Protein AF-A0A560EDM8-F1 (afdb_monomer)

Nearest PDB structures (foldseek):
  1lzw-assembly1_A  TM=9.085E-01  e=2.569E-07  Escherichia coli
  1r6o-assembly1_C  TM=9.352E-01  e=6.622E-07  Escherichia coli
  1r6o-assembly2_D  TM=9.305E-01  e=8.749E-07  Escherichia coli
  3o2h-assembly1_A  TM=9.428E-01  e=1.222E-06  Escherichia coli K-12
  3gq1-assembly2_B  TM=9.581E-01  e=1.614E-06  Caulobacter vibrioides

Solvent-accessible surface area (backbone atoms only — not comparable to full-atom values): 12700 Å² total; per-residue (Å²): 133,86,77,76,62,50,68,35,74,58,29,52,51,24,52,52,48,7,39,53,57,19,44,78,71,75,34,95,63,36,42,49,62,37,39,52,54,26,32,61,76,19,82,59,20,30,60,43,42,45,34,29,60,44,58,63,70,59,47,47,52,59,54,64,74,60,56,93,78,67,90,64,66,58,43,68,58,53,51,50,52,44,50,53,54,31,70,77,30,90,50,71,58,46,42,36,36,53,49,50,54,52,36,49,77,38,73,62,17,50,65,50,41,74,57,70,30,50,56,52,42,40,43,28,28,74,53,70,71,46,37,63,89,61,87,85,49,60,60,95,59,97,73,75,51,66,32,23,27,38,30,38,49,48,49,74,75,48,57,71,69,57,55,35,50,48,38,32,72,73,72,67,42,56,70,68,62,24,49,53,37,55,54,43,10,65,77,64,49,42,20,73,79,49,73,32,50,42,72,56,39,51,53,48,50,56,49,50,45,51,52,19,60,76,70,62,30,56,54,47,59,40,35,37,73,39,69,88,70,79,83,129

Organism: NCBI:txid1803665

Structure (mmCIF, N/CA/C/O backbone):
data_AF-A0A560EDM8-F1
#
_entry.id   AF-A0A560EDM8-F1
#
loop_
_atom_site.group_PDB
_atom_site.id
_atom_site.type_symbol
_atom_site.label_atom_id
_atom_site.label_alt_id
_atom_site.label_comp_id
_atom_site.label_asym_id
_atom_site.label_entity_id
_atom_site.label_seq_id
_atom_site.pdbx_PDB_ins_code
_atom_site.Cartn_x
_atom_site.Cartn_y
_atom_site.Cartn_z
_atom_site.occupancy
_atom_site.B_iso_or_equiv
_atom_site.auth_seq_id
_atom_site.auth_comp_id
_atom_site.auth_asym_id
_atom_site.auth_atom_id
_atom_site.pdbx_PDB_model_num
ATOM 1 N N . MET A 1 1 ? 20.102 7.761 21.518 1.00 43.97 1 MET A N 1
ATOM 2 C CA . MET A 1 1 ? 18.659 7.529 21.742 1.00 43.97 1 MET A CA 1
ATOM 3 C C . MET A 1 1 ? 17.932 8.038 20.515 1.00 43.97 1 MET A C 1
ATOM 5 O O . MET A 1 1 ? 17.845 9.246 20.347 1.00 43.97 1 MET A O 1
ATOM 9 N N . THR A 1 2 ? 17.521 7.151 19.613 1.00 55.75 2 THR A N 1
ATOM 10 C CA . THR A 1 2 ? 16.756 7.544 18.423 1.00 55.75 2 THR A CA 1
ATOM 11 C C . THR A 1 2 ? 15.374 7.993 18.890 1.00 55.75 2 THR A C 1
ATOM 13 O O . THR A 1 2 ? 14.671 7.228 19.550 1.00 55.75 2 THR A O 1
ATOM 16 N N . LEU A 1 3 ? 15.023 9.255 18.646 1.00 69.00 3 LEU A N 1
ATOM 17 C CA . LEU A 1 3 ? 13.700 9.786 18.967 1.00 69.00 3 LEU A CA 1
ATOM 18 C C . LEU A 1 3 ? 12.665 9.036 18.120 1.00 69.00 3 LEU A C 1
ATOM 20 O O . LEU A 1 3 ? 12.835 8.932 16.907 1.00 69.00 3 LEU A O 1
ATOM 24 N N . LEU A 1 4 ? 11.627 8.485 18.757 1.00 73.06 4 LEU A N 1
ATOM 25 C CA . LEU A 1 4 ? 10.479 7.924 18.040 1.00 73.06 4 LEU A CA 1
ATOM 26 C C . LEU A 1 4 ? 9.847 9.029 17.182 1.00 73.06 4 LEU A C 1
ATOM 28 O O . LEU A 1 4 ? 9.686 10.147 17.691 1.00 73.06 4 LEU A O 1
ATOM 32 N N . PRO A 1 5 ? 9.495 8.753 15.914 1.00 83.69 5 PRO A N 1
ATOM 33 C CA . PRO A 1 5 ? 8.848 9.754 15.088 1.00 83.69 5 PRO A CA 1
ATOM 34 C C . PRO A 1 5 ? 7.499 10.125 15.720 1.00 83.69 5 PRO A C 1
ATOM 36 O O . PRO A 1 5 ? 6.812 9.259 16.272 1.00 83.69 5 PRO A O 1
ATOM 39 N N . PRO A 1 6 ? 7.110 11.407 15.700 1.00 91.19 6 PRO A N 1
ATOM 40 C CA . PRO A 1 6 ? 5.827 11.825 16.240 1.00 91.19 6 PRO A CA 1
ATOM 41 C C . PRO A 1 6 ? 4.666 11.264 15.408 1.00 91.19 6 PRO A C 1
ATOM 43 O O . PRO A 1 6 ? 4.790 11.025 14.209 1.00 91.19 6 PRO A O 1
ATOM 46 N N . CYS A 1 7 ? 3.501 11.118 16.039 1.00 93.81 7 CYS A N 1
ATOM 47 C CA . CYS A 1 7 ? 2.248 10.893 15.321 1.00 93.81 7 CYS A CA 1
ATOM 48 C C . CYS A 1 7 ? 1.732 12.194 14.687 1.00 93.81 7 CYS A C 1
ATOM 50 O O . CYS A 1 7 ? 1.892 13.269 15.280 1.00 93.81 7 CYS A O 1
ATOM 52 N N . SER A 1 8 ? 1.041 12.096 13.550 1.00 96.00 8 SER A N 1
ATOM 53 C CA . SER A 1 8 ? 0.296 13.217 12.968 1.00 96.00 8 SER A CA 1
ATOM 54 C C . SER A 1 8 ? -0.853 13.668 13.882 1.00 96.00 8 SER A C 1
ATOM 56 O O . SER A 1 8 ? -1.353 12.911 14.720 1.00 96.00 8 SER A O 1
ATOM 58 N N . GLU A 1 9 ? -1.297 14.920 13.741 1.00 96.75 9 GLU A N 1
ATOM 59 C CA . GLU A 1 9 ? -2.427 15.448 14.523 1.00 96.75 9 GLU A CA 1
ATOM 60 C C . GLU A 1 9 ? -3.753 14.753 14.185 1.00 96.75 9 GLU A C 1
ATOM 62 O O . GLU A 1 9 ? -4.575 14.518 15.071 1.00 96.75 9 GLU A O 1
ATOM 67 N N . THR A 1 10 ? -3.948 14.386 12.919 1.00 97.00 10 THR A N 1
ATOM 68 C CA . THR A 1 10 ? -5.068 13.564 12.434 1.00 97.00 10 THR A CA 1
ATOM 69 C C . THR A 1 10 ? -5.092 12.219 13.156 1.00 97.00 10 THR A C 1
ATOM 71 O O . THR A 1 10 ? -6.089 11.880 13.801 1.00 97.00 10 THR A O 1
ATOM 74 N N . PHE A 1 11 ? -3.952 11.526 13.195 1.00 97.44 11 PHE A N 1
ATOM 75 C CA . PHE A 1 11 ? -3.844 10.228 13.848 1.00 97.44 11 PHE A CA 1
ATOM 76 C C . PHE A 1 11 ? -4.022 10.311 15.370 1.00 97.44 11 PHE A C 1
ATOM 78 O O . PHE A 1 11 ? -4.695 9.470 15.971 1.00 97.44 11 PHE A O 1
ATOM 85 N N . LYS A 1 12 ? -3.497 11.361 16.018 1.00 96.94 12 LYS A N 1
ATOM 86 C CA . LYS A 1 12 ? -3.740 11.615 17.450 1.00 96.94 12 LYS A CA 1
ATOM 87 C C . LYS A 1 12 ? -5.233 11.762 17.756 1.00 96.94 12 LYS A C 1
ATOM 89 O O . LYS A 1 12 ? -5.702 11.187 18.741 1.00 96.94 12 LYS A O 1
ATOM 94 N N . ARG A 1 13 ? -5.997 12.473 16.913 1.00 97.94 13 ARG A N 1
ATOM 95 C CA . ARG A 1 13 ? -7.465 12.562 17.048 1.00 97.94 13 ARG A CA 1
ATOM 96 C C . ARG A 1 13 ? -8.120 11.189 16.899 1.00 97.94 13 ARG A C 1
ATOM 98 O O . ARG A 1 13 ? -8.989 10.840 17.697 1.00 97.94 13 ARG A O 1
ATOM 105 N N . SER A 1 14 ? -7.673 10.382 15.940 1.00 98.00 14 SER A N 1
ATOM 106 C CA . SER A 1 14 ? -8.162 9.012 15.739 1.00 98.00 14 SER A CA 1
ATOM 107 C C . SER A 1 14 ? -7.916 8.123 16.966 1.00 98.00 14 SER A C 1
ATOM 109 O O . SE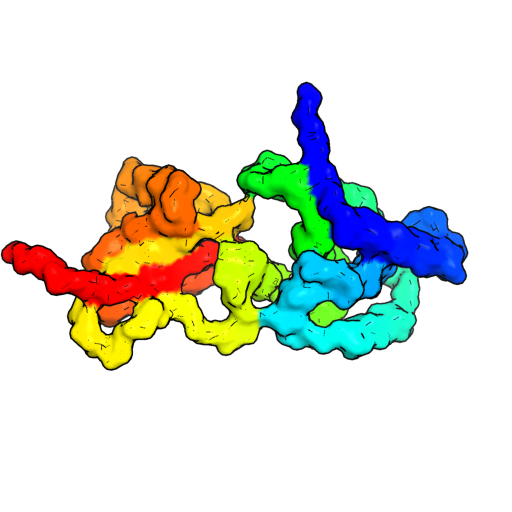R A 1 14 ? -8.836 7.451 17.435 1.00 98.00 14 SER A O 1
ATOM 111 N N . LEU A 1 15 ? -6.734 8.196 17.586 1.00 96.25 15 LEU A N 1
ATOM 112 C CA . LEU A 1 15 ? -6.432 7.492 18.842 1.00 96.25 15 LEU A CA 1
ATOM 113 C C . LEU A 1 15 ? -7.331 7.943 20.007 1.00 96.25 15 LEU A C 1
ATOM 115 O O . LEU A 1 15 ? -7.786 7.115 20.803 1.00 96.25 15 LEU A O 1
ATOM 119 N N . GLN A 1 16 ? -7.630 9.241 20.108 1.00 96.81 16 GLN A N 1
ATOM 120 C CA . GLN A 1 16 ? -8.550 9.775 21.120 1.00 96.81 16 GLN A CA 1
ATOM 121 C C . GLN A 1 16 ? -9.992 9.286 20.910 1.00 96.81 16 GLN A C 1
ATOM 123 O O . GLN A 1 16 ? -10.655 8.902 21.882 1.00 96.81 16 GLN A O 1
ATOM 128 N N . ARG A 1 17 ? -10.468 9.240 19.655 1.00 96.88 17 ARG A N 1
ATOM 129 C CA . ARG A 1 17 ? -11.780 8.667 19.307 1.00 96.88 17 ARG A CA 1
ATOM 130 C C . ARG A 1 17 ? -11.845 7.180 19.658 1.00 96.88 17 ARG A C 1
ATOM 132 O O . ARG A 1 17 ? -12.773 6.767 20.351 1.00 96.88 17 ARG A O 1
ATOM 139 N N . ALA A 1 18 ? -10.829 6.403 19.277 1.00 95.69 18 ALA A N 1
ATOM 140 C CA . ALA A 1 18 ? -10.739 4.978 19.602 1.00 95.69 18 ALA A CA 1
ATOM 141 C C . ALA A 1 18 ? -10.758 4.742 21.122 1.00 95.69 18 ALA A C 1
ATOM 143 O O . ALA A 1 18 ? -11.502 3.898 21.621 1.00 95.69 18 ALA A O 1
ATOM 144 N N . THR A 1 19 ? -9.991 5.533 21.879 1.00 95.00 19 THR A N 1
ATOM 145 C CA . THR A 1 19 ? -9.945 5.454 23.348 1.00 95.00 19 THR A CA 1
ATOM 146 C C . THR A 1 19 ? -11.304 5.760 23.974 1.00 95.00 19 THR A C 1
ATOM 148 O O . THR A 1 19 ? -11.750 5.045 24.872 1.00 95.00 19 THR A O 1
ATOM 151 N N . SER A 1 20 ? -11.990 6.795 23.486 1.00 95.25 20 SER A N 1
ATOM 152 C CA . SER A 1 20 ? -13.338 7.140 23.947 1.00 95.25 20 SER A CA 1
ATOM 153 C C . SER A 1 20 ? -14.330 6.003 23.679 1.00 95.25 20 SER A C 1
ATOM 155 O O . SER A 1 20 ? -15.065 5.614 24.585 1.00 95.25 20 SER A O 1
ATOM 157 N N . ALA A 1 21 ? -14.290 5.397 22.488 1.00 91.75 21 ALA A N 1
ATOM 158 C CA . ALA A 1 21 ? -15.139 4.260 22.121 1.00 91.75 21 ALA A CA 1
ATOM 159 C C . ALA A 1 21 ? -14.843 2.984 22.933 1.00 91.75 21 ALA A C 1
ATOM 161 O O . ALA A 1 21 ? -15.739 2.190 23.220 1.00 91.75 21 ALA A O 1
ATOM 162 N N . ALA A 1 22 ? -13.591 2.769 23.336 1.00 91.62 22 ALA A N 1
ATOM 163 C CA . ALA A 1 22 ? -13.237 1.661 24.216 1.00 91.62 22 ALA A CA 1
ATOM 164 C C . ALA A 1 22 ? -13.815 1.853 25.625 1.00 91.62 22 ALA A C 1
ATOM 166 O O . ALA A 1 22 ? -14.380 0.917 26.196 1.00 91.62 22 ALA A O 1
ATOM 167 N N . ARG A 1 23 ? -13.744 3.084 26.149 1.00 92.75 23 ARG A N 1
ATOM 168 C CA . ARG A 1 23 ? -14.263 3.444 27.475 1.00 92.75 23 ARG A CA 1
ATOM 169 C C . ARG A 1 23 ? -15.776 3.316 27.576 1.00 92.75 23 ARG A C 1
ATOM 171 O O . ARG A 1 23 ? -16.258 2.822 28.590 1.00 92.75 23 ARG A O 1
ATOM 178 N N . THR A 1 24 ? -16.526 3.689 26.538 1.00 91.75 24 THR A N 1
ATOM 179 C CA . THR A 1 24 ? -17.990 3.490 26.521 1.00 91.75 24 THR A CA 1
ATOM 180 C C . THR A 1 24 ? -18.376 2.010 26.575 1.00 91.75 24 THR A C 1
ATOM 182 O O . THR A 1 24 ? -19.441 1.674 27.081 1.00 91.75 24 THR A O 1
ATOM 185 N N . LYS A 1 25 ? -17.484 1.117 26.130 1.00 89.56 25 LYS A N 1
ATOM 186 C CA . LYS A 1 25 ? -17.612 -0.345 26.230 1.00 89.56 25 LYS A CA 1
ATOM 187 C C . LYS A 1 25 ? -16.970 -0.924 27.507 1.00 89.56 25 LYS A C 1
ATOM 189 O O . LYS A 1 25 ? -16.766 -2.131 27.586 1.00 89.56 25 LYS A O 1
ATOM 194 N N . GLY A 1 26 ? -16.595 -0.087 28.480 1.00 89.81 26 GLY A N 1
ATOM 195 C CA . GLY A 1 26 ? -15.999 -0.507 29.756 1.00 89.81 26 GLY A CA 1
ATOM 196 C C . GLY A 1 26 ? -14.530 -0.944 29.690 1.00 89.81 26 GLY A C 1
ATOM 197 O O . GLY A 1 26 ? -14.018 -1.501 30.659 1.00 89.81 26 GLY A O 1
ATOM 198 N N . ARG A 1 27 ? -13.827 -0.709 28.573 1.00 89.06 27 ARG A N 1
ATOM 199 C CA . ARG A 1 27 ? -12.410 -1.074 28.410 1.00 89.06 27 ARG A CA 1
ATOM 200 C C . ARG A 1 27 ? -11.491 0.112 28.691 1.00 89.06 27 ARG A C 1
ATOM 202 O O . ARG A 1 27 ? -11.742 1.230 28.250 1.00 89.06 27 ARG A O 1
ATOM 209 N N . ALA A 1 28 ? -10.388 -0.151 29.396 1.00 85.75 28 ALA A N 1
ATOM 210 C CA . ALA A 1 28 ? -9.396 0.869 29.745 1.00 85.75 28 ALA A CA 1
ATOM 211 C C . ALA A 1 28 ? -8.590 1.368 28.531 1.00 85.75 28 ALA A C 1
ATOM 213 O O . ALA A 1 28 ? -8.235 2.545 28.476 1.00 85.75 28 ALA A O 1
ATOM 214 N N . HIS A 1 29 ? -8.335 0.484 27.561 1.00 87.44 29 HIS A N 1
ATOM 215 C CA . HIS A 1 29 ? -7.537 0.766 26.368 1.00 87.44 29 HIS A CA 1
ATOM 216 C C . HIS A 1 29 ? -8.273 0.317 25.096 1.00 87.44 29 HIS A C 1
ATOM 218 O O . HIS A 1 29 ? -8.967 -0.706 25.131 1.00 87.44 29 HIS A O 1
ATOM 224 N N . PRO A 1 30 ? -8.124 1.052 23.980 1.00 91.88 30 PRO A N 1
ATOM 225 C CA . PRO A 1 30 ? -8.676 0.643 22.694 1.00 91.88 30 PRO A CA 1
ATOM 226 C C . PRO A 1 30 ? -7.970 -0.575 22.108 1.00 91.88 30 PRO A C 1
ATOM 228 O O . PRO A 1 30 ? -6.764 -0.761 22.280 1.00 91.88 30 PRO A O 1
ATOM 231 N N . GLY A 1 31 ? -8.745 -1.389 21.390 1.00 91.75 31 GLY A N 1
ATOM 232 C CA . GLY A 1 31 ? -8.227 -2.467 20.555 1.00 91.75 31 GLY A CA 1
ATOM 233 C C . GLY A 1 31 ? -8.138 -2.069 19.073 1.00 91.75 31 GLY A C 1
ATOM 234 O O . GLY A 1 31 ? -8.627 -1.003 18.688 1.00 91.75 31 GLY A O 1
ATOM 235 N N . PRO A 1 32 ? -7.583 -2.948 18.222 1.00 93.25 32 PRO A N 1
ATOM 236 C CA . PRO A 1 32 ? -7.508 -2.786 16.769 1.00 93.25 32 PRO A CA 1
ATOM 237 C C . PRO A 1 32 ? -8.849 -2.474 16.101 1.00 93.25 32 PRO A C 1
ATOM 239 O O . PRO A 1 32 ? -8.900 -1.638 15.210 1.00 93.25 32 PRO A O 1
ATOM 242 N N . GLN A 1 33 ? -9.955 -3.074 16.556 1.00 93.62 33 GLN A N 1
ATOM 243 C CA . GLN A 1 33 ? -11.289 -2.778 16.018 1.00 93.62 33 GLN A CA 1
ATOM 244 C C . GLN A 1 33 ? -11.757 -1.348 16.341 1.00 93.62 33 GLN A C 1
ATOM 246 O O . GLN A 1 33 ? -12.327 -0.685 15.478 1.00 93.62 33 GLN A O 1
ATOM 251 N N . ASP A 1 34 ? -11.511 -0.846 17.560 1.00 94.19 34 ASP A N 1
ATOM 252 C CA . ASP A 1 34 ? -11.874 0.537 17.916 1.00 94.19 34 ASP A CA 1
ATOM 253 C C . ASP A 1 34 ? -11.027 1.537 17.136 1.00 94.19 34 ASP A C 1
ATOM 255 O O . ASP A 1 34 ? -11.528 2.573 16.700 1.00 94.19 34 ASP A O 1
ATOM 259 N N . LEU A 1 35 ? -9.749 1.204 16.942 1.00 95.81 35 LEU A N 1
ATOM 260 C CA . LEU A 1 35 ? -8.861 1.977 16.094 1.00 95.81 35 LEU A CA 1
ATOM 261 C C . LEU A 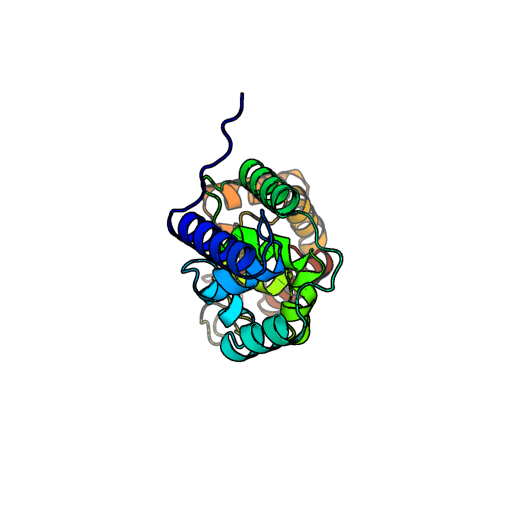1 35 ? -9.349 1.976 14.646 1.00 95.81 35 LEU A C 1
ATOM 263 O O . LEU A 1 35 ? -9.466 3.043 14.058 1.00 95.81 35 LEU A O 1
ATOM 267 N N . LEU A 1 36 ? -9.679 0.811 14.087 1.00 96.06 36 LEU A N 1
ATOM 268 C CA . LEU A 1 36 ? -10.151 0.695 12.713 1.00 96.06 36 LEU A CA 1
ATOM 269 C C . LEU A 1 36 ? -11.430 1.513 12.485 1.00 96.06 36 LEU A C 1
ATOM 271 O O . LEU A 1 36 ? -11.516 2.231 11.495 1.00 96.06 36 LEU A O 1
ATOM 275 N N . ILE A 1 37 ? -12.381 1.488 13.429 1.00 96.62 37 ILE A N 1
ATOM 276 C CA . ILE A 1 37 ? -13.569 2.357 13.386 1.00 96.62 37 ILE A CA 1
ATOM 277 C C . ILE A 1 37 ? -13.170 3.838 13.417 1.00 96.62 37 ILE A C 1
ATOM 279 O O . ILE A 1 37 ? -13.721 4.634 12.659 1.00 96.62 37 ILE A O 1
ATOM 283 N N . ALA A 1 38 ? -12.220 4.225 14.272 1.00 97.62 38 ALA A N 1
ATOM 284 C CA . ALA A 1 38 ? -11.765 5.610 14.350 1.00 97.62 38 ALA A CA 1
ATOM 285 C C . ALA A 1 38 ? -11.047 6.076 13.072 1.00 97.62 38 ALA A C 1
ATOM 287 O O . ALA A 1 38 ? -11.178 7.249 12.714 1.00 97.62 38 ALA A O 1
ATOM 288 N N . LEU A 1 39 ? -10.335 5.174 12.386 1.00 98.25 39 LEU A N 1
ATOM 289 C CA . LEU A 1 39 ? -9.626 5.440 11.131 1.00 98.25 39 LEU A CA 1
ATOM 290 C C . LEU A 1 39 ? -10.559 5.651 9.931 1.00 98.25 39 LEU A C 1
ATOM 292 O O . LEU A 1 39 ? -10.151 6.266 8.954 1.00 98.25 39 LEU A O 1
ATOM 296 N N . ILE A 1 40 ? -11.822 5.222 10.011 1.00 98.12 40 ILE A N 1
ATOM 297 C CA . ILE A 1 40 ? -12.831 5.518 8.977 1.00 98.12 40 ILE A CA 1
ATOM 298 C C . ILE A 1 40 ? -13.033 7.035 8.796 1.00 98.12 40 ILE A C 1
ATOM 300 O O . ILE A 1 40 ? -13.394 7.485 7.713 1.00 98.12 40 ILE A O 1
ATOM 304 N N . GLU A 1 41 ? -12.801 7.822 9.849 1.00 96.94 41 GLU A N 1
ATOM 305 C CA . GLU A 1 41 ? -12.901 9.290 9.845 1.00 96.94 41 GLU A CA 1
ATOM 306 C C . GLU A 1 41 ? -11.520 9.974 9.866 1.00 96.94 41 GLU A C 1
ATOM 308 O O . GLU A 1 41 ? -11.410 11.162 10.168 1.00 96.94 41 GLU A O 1
ATOM 313 N N . ASP A 1 42 ? -10.443 9.224 9.637 1.00 98.38 42 ASP A N 1
ATOM 314 C CA . ASP A 1 42 ? -9.086 9.763 9.602 1.00 98.38 42 ASP A CA 1
ATOM 315 C C . ASP A 1 42 ? -8.754 10.297 8.205 1.00 98.38 42 ASP A C 1
ATOM 317 O O . ASP A 1 42 ? -8.976 9.621 7.201 1.00 98.38 42 ASP A O 1
ATOM 321 N N . GLU A 1 43 ? -8.230 11.520 8.151 1.00 97.56 43 GLU A N 1
ATOM 322 C CA . GLU A 1 43 ? -7.941 12.232 6.901 1.00 97.56 43 GLU A CA 1
ATOM 323 C C . GLU A 1 43 ? -6.843 11.547 6.069 1.00 97.56 43 GLU A C 1
ATOM 325 O O . GLU A 1 43 ? -6.855 11.671 4.847 1.00 97.56 43 GLU A O 1
ATOM 330 N N . ASP A 1 44 ? -5.944 10.786 6.706 1.00 97.38 44 ASP A N 1
ATOM 331 C CA . ASP A 1 44 ? -4.886 10.043 6.021 1.00 97.38 44 ASP A CA 1
ATOM 332 C C . ASP A 1 44 ? -5.366 8.632 5.636 1.00 97.38 44 ASP A C 1
ATOM 334 O O . ASP A 1 44 ? -5.093 8.153 4.537 1.00 97.38 44 ASP A O 1
ATOM 338 N N . ALA A 1 45 ? -6.104 7.948 6.520 1.00 98.19 45 ALA A N 1
ATOM 339 C CA . ALA A 1 45 ? -6.486 6.547 6.310 1.00 98.19 45 ALA A CA 1
ATOM 340 C C . ALA A 1 45 ? -7.733 6.354 5.429 1.00 98.19 45 ALA A C 1
ATOM 342 O O . ALA A 1 45 ? -7.794 5.395 4.653 1.00 98.19 45 ALA A O 1
ATOM 343 N N . ALA A 1 46 ? -8.736 7.231 5.527 1.00 98.31 46 ALA A N 1
ATOM 344 C CA . ALA A 1 46 ? -9.991 7.070 4.794 1.00 98.31 46 ALA A CA 1
ATOM 345 C C . ALA A 1 46 ? -9.808 7.104 3.261 1.00 98.31 46 ALA A C 1
ATOM 347 O O . ALA A 1 46 ? -10.363 6.221 2.596 1.00 98.31 46 ALA A O 1
ATOM 348 N N . PRO A 1 47 ? -8.994 8.013 2.677 1.00 98.06 47 PRO A N 1
ATOM 349 C CA . PRO A 1 47 ? -8.711 7.988 1.241 1.00 98.06 47 PRO A CA 1
ATOM 350 C C . PRO A 1 47 ? -8.040 6.687 0.790 1.00 98.06 47 PRO A C 1
ATOM 352 O O . PRO A 1 47 ? -8.364 6.168 -0.275 1.00 98.06 47 PRO A O 1
ATOM 355 N N . VAL A 1 48 ? -7.155 6.115 1.615 1.00 98.12 48 VAL A N 1
ATOM 356 C CA . VAL A 1 48 ? -6.492 4.832 1.325 1.00 98.12 48 VAL A CA 1
ATOM 357 C C . VAL A 1 48 ? -7.514 3.701 1.287 1.00 98.12 48 VAL A C 1
ATOM 359 O O . VAL A 1 48 ? -7.527 2.914 0.343 1.00 98.12 48 VAL A O 1
ATOM 362 N N . MET A 1 49 ? -8.410 3.631 2.277 1.00 98.44 49 MET A N 1
ATOM 363 C CA . MET A 1 49 ? -9.481 2.631 2.298 1.00 98.44 49 MET A CA 1
ATOM 364 C C . MET A 1 49 ? -10.373 2.739 1.054 1.00 98.44 49 MET A C 1
ATOM 366 O O . MET A 1 49 ? -10.653 1.733 0.401 1.00 98.44 49 MET A O 1
ATOM 370 N N . GLN A 1 50 ? -10.777 3.957 0.691 1.00 97.94 50 GLN A N 1
ATOM 371 C CA . GLN A 1 50 ? -11.598 4.212 -0.494 1.00 97.94 50 GLN A CA 1
ATOM 372 C C . GLN A 1 50 ? -10.879 3.803 -1.784 1.00 97.94 50 GLN A C 1
ATOM 374 O O . GLN A 1 50 ? -11.466 3.116 -2.618 1.00 97.94 50 GLN A O 1
ATOM 379 N N . ALA A 1 51 ? -9.596 4.145 -1.921 1.00 96.81 51 ALA A N 1
ATOM 380 C CA . ALA A 1 51 ? -8.771 3.739 -3.054 1.00 96.81 51 ALA A CA 1
ATOM 381 C C . ALA A 1 51 ? -8.584 2.215 -3.140 1.00 96.81 51 ALA A C 1
ATOM 383 O O . ALA A 1 51 ? -8.430 1.676 -4.234 1.00 96.81 51 ALA A O 1
ATOM 384 N N . CYS A 1 52 ? -8.657 1.506 -2.010 1.00 97.38 52 CYS A N 1
ATOM 385 C CA . CYS A 1 52 ? -8.669 0.042 -1.960 1.00 97.38 52 CYS A CA 1
ATOM 386 C C . CYS A 1 52 ? -10.041 -0.579 -2.298 1.00 97.38 52 CYS A C 1
ATOM 388 O O . CYS A 1 52 ? -10.165 -1.806 -2.318 1.00 97.38 52 CYS A O 1
ATOM 390 N N . GLY A 1 53 ? -11.068 0.238 -2.558 1.00 97.12 53 GLY A N 1
ATOM 391 C CA . GLY A 1 53 ? -12.428 -0.206 -2.873 1.00 97.12 53 GLY A CA 1
ATOM 392 C C . GLY A 1 53 ? -13.294 -0.522 -1.651 1.00 97.12 53 GLY A C 1
ATOM 393 O O . GLY A 1 53 ? -14.250 -1.285 -1.767 1.00 97.12 53 GLY A O 1
ATOM 394 N N . ILE A 1 54 ? -12.964 0.023 -0.478 1.00 98.25 54 ILE A N 1
ATOM 395 C CA . ILE A 1 54 ? -13.703 -0.225 0.765 1.00 98.25 54 ILE A CA 1
ATOM 396 C C . ILE A 1 54 ? -14.886 0.739 0.887 1.00 98.25 54 ILE A C 1
ATOM 398 O O . ILE A 1 54 ? -14.718 1.960 0.878 1.00 98.25 54 ILE A O 1
ATOM 402 N N . ASP A 1 55 ? -16.081 0.190 1.111 1.00 98.25 55 ASP A N 1
ATOM 403 C CA . ASP A 1 55 ? -17.236 0.952 1.583 1.00 98.25 55 ASP A CA 1
ATOM 404 C C . ASP A 1 55 ? -17.105 1.170 3.096 1.00 98.25 55 ASP A C 1
ATOM 406 O O . ASP A 1 55 ? -17.249 0.249 3.909 1.00 98.25 55 ASP A O 1
ATOM 410 N N . LEU A 1 56 ? -16.827 2.418 3.469 1.00 98.19 56 LEU A N 1
ATOM 411 C CA . LEU A 1 56 ? -16.620 2.853 4.850 1.00 98.19 56 LEU A CA 1
ATOM 412 C C . LEU A 1 56 ? -17.869 2.704 5.732 1.00 98.19 56 LEU A C 1
ATOM 414 O O . LEU A 1 56 ? -17.763 2.410 6.925 1.00 98.19 56 LEU A O 1
ATOM 418 N N . THR A 1 57 ? -19.058 2.876 5.152 1.00 97.94 57 THR A N 1
ATOM 419 C CA . THR A 1 57 ? -20.331 2.763 5.879 1.00 97.94 57 THR A CA 1
ATOM 420 C C . THR A 1 57 ? -20.632 1.304 6.184 1.00 97.94 57 THR A C 1
ATOM 422 O O . THR A 1 57 ? -21.037 0.956 7.296 1.00 97.94 57 THR A O 1
ATOM 425 N N . ARG A 1 58 ? -20.407 0.429 5.200 1.00 97.75 58 ARG A N 1
ATOM 426 C CA . ARG A 1 58 ? -20.490 -1.018 5.388 1.00 97.75 58 ARG A CA 1
ATOM 427 C C . ARG A 1 58 ? -19.435 -1.509 6.380 1.00 97.75 58 ARG A C 1
ATOM 429 O O . ARG A 1 58 ? -19.780 -2.260 7.285 1.00 97.75 58 ARG A O 1
ATOM 436 N N . LEU A 1 59 ? -18.191 -1.035 6.262 1.00 97.62 59 LEU A N 1
ATOM 437 C CA . LEU A 1 59 ? -17.092 -1.423 7.149 1.00 97.62 59 LEU A CA 1
ATOM 438 C C . LEU A 1 59 ? -17.438 -1.169 8.620 1.00 97.62 59 LEU A C 1
ATOM 440 O O . LEU A 1 59 ? -17.307 -2.074 9.442 1.00 97.62 59 LEU A O 1
ATOM 444 N N . ARG A 1 60 ? -17.922 0.038 8.949 1.00 97.00 60 ARG A N 1
ATOM 445 C CA . ARG A 1 60 ? -18.331 0.383 10.320 1.00 97.00 60 ARG A CA 1
ATOM 446 C C . ARG A 1 60 ? -19.375 -0.593 10.859 1.00 97.00 60 ARG A C 1
ATOM 448 O O . ARG A 1 60 ? -19.204 -1.132 11.949 1.00 97.00 60 ARG A O 1
ATOM 455 N N . ARG A 1 61 ? -20.423 -0.837 10.070 1.00 96.19 61 ARG A N 1
ATOM 456 C CA . ARG A 1 61 ? -21.539 -1.716 10.437 1.00 96.19 61 ARG A CA 1
ATOM 457 C C . ARG A 1 61 ? -21.071 -3.140 10.734 1.00 96.19 61 ARG A C 1
ATOM 459 O O . ARG A 1 61 ? -21.482 -3.714 11.738 1.00 96.19 61 ARG A O 1
ATOM 466 N N . ASP A 1 62 ? -20.206 -3.686 9.883 1.00 94.88 62 ASP A N 1
ATOM 467 C CA . ASP A 1 62 ? -19.723 -5.065 10.000 1.00 94.88 62 ASP A CA 1
ATOM 468 C C . ASP A 1 62 ? -18.838 -5.250 11.253 1.00 94.88 62 ASP A C 1
ATOM 470 O O . ASP A 1 62 ? -18.945 -6.263 11.955 1.00 94.88 62 ASP A O 1
ATOM 474 N N . ILE A 1 63 ? -18.013 -4.250 11.592 1.00 93.50 63 ILE A N 1
ATOM 475 C CA . ILE A 1 63 ? -17.195 -4.268 12.818 1.00 93.50 63 ILE A CA 1
ATOM 476 C C . ILE A 1 63 ? -18.087 -4.159 14.063 1.00 93.50 63 ILE A C 1
ATOM 478 O O . ILE A 1 63 ? -17.938 -4.941 15.004 1.00 93.50 63 ILE A O 1
ATOM 482 N N . GLU A 1 64 ? -19.030 -3.213 14.079 1.00 92.00 64 GLU A N 1
ATOM 483 C CA . GLU A 1 64 ? -19.926 -2.987 15.222 1.00 92.00 64 GLU A CA 1
ATOM 484 C C . GLU A 1 64 ? -20.821 -4.198 15.514 1.00 92.00 64 GLU A C 1
ATOM 486 O O . GLU A 1 64 ? -21.027 -4.532 16.681 1.00 92.00 64 GLU A O 1
ATOM 491 N N . ALA A 1 65 ? -21.286 -4.899 14.476 1.00 91.12 65 ALA A N 1
ATOM 492 C CA . ALA A 1 65 ? -22.106 -6.101 14.614 1.00 91.12 65 ALA A CA 1
ATOM 493 C C . ALA A 1 65 ? -21.356 -7.289 15.246 1.00 91.12 65 ALA A C 1
ATOM 495 O O . ALA A 1 65 ? -21.978 -8.135 15.885 1.00 91.12 65 ALA A O 1
ATOM 496 N N . THR A 1 66 ? -20.031 -7.361 15.083 1.00 84.50 66 THR A N 1
ATOM 497 C CA . THR A 1 66 ? -19.215 -8.467 15.615 1.00 84.50 66 THR A CA 1
ATOM 498 C C . THR A 1 66 ? -18.962 -8.329 17.123 1.00 84.50 66 THR A C 1
ATOM 500 O O . THR A 1 66 ? -18.831 -9.327 17.832 1.00 84.50 66 THR A O 1
ATOM 503 N N . GLY A 1 67 ? -18.888 -7.097 17.635 1.00 74.12 67 GLY A N 1
ATOM 504 C CA . GLY A 1 67 ? -18.473 -6.833 19.014 1.00 74.12 67 GLY A CA 1
ATOM 505 C C . GLY A 1 67 ? -17.009 -7.218 19.302 1.00 74.12 67 GLY A C 1
ATOM 506 O O . GLY A 1 67 ? -16.242 -7.580 18.413 1.00 74.12 67 GLY A O 1
ATOM 507 N N . ALA A 1 68 ? -16.604 -7.145 20.576 1.00 65.00 68 ALA A N 1
ATOM 508 C CA . ALA A 1 68 ? -15.211 -7.317 21.021 1.00 65.00 68 ALA A CA 1
ATOM 509 C C . ALA A 1 68 ? -14.795 -8.794 21.227 1.00 65.00 68 ALA A C 1
ATOM 511 O O . ALA A 1 68 ? -14.174 -9.124 22.235 1.00 65.00 68 ALA A O 1
ATOM 512 N N . SER A 1 69 ? -15.183 -9.697 20.322 1.00 57.00 69 SER A N 1
ATOM 513 C CA . SER A 1 69 ? -15.057 -11.150 20.542 1.00 57.00 69 SER A CA 1
ATOM 514 C C . SER A 1 69 ? -13.745 -11.779 20.051 1.00 57.00 69 SER A C 1
ATOM 516 O O . SER A 1 69 ? -13.542 -12.978 20.247 1.00 57.00 69 SER A O 1
ATOM 518 N N . GLU A 1 70 ? -12.858 -11.030 19.397 1.00 60.09 70 GLU A N 1
ATOM 519 C CA . GLU A 1 70 ? -11.637 -11.598 18.816 1.00 60.09 70 GLU A CA 1
ATOM 520 C C . GLU A 1 70 ? -10.399 -11.429 19.696 1.00 60.09 70 GLU A C 1
ATOM 522 O O . GLU A 1 70 ? -10.252 -10.396 20.353 1.00 60.09 70 GLU A O 1
ATOM 527 N N . PRO A 1 71 ? -9.459 -12.396 19.661 1.00 59.31 71 PRO A N 1
ATOM 528 C CA . PRO A 1 71 ? -8.116 -12.174 20.164 1.00 59.31 71 PRO A CA 1
ATOM 529 C C . PRO A 1 71 ? -7.467 -11.090 19.307 1.00 59.31 71 PRO A C 1
ATOM 531 O O . PRO A 1 71 ? -7.094 -11.319 18.159 1.00 59.31 71 PRO A O 1
ATOM 534 N N . THR A 1 72 ? -7.377 -9.887 19.854 1.00 63.88 72 THR A N 1
ATOM 535 C CA . THR A 1 72 ? -6.759 -8.764 19.163 1.00 63.88 72 THR A CA 1
ATOM 536 C C . THR A 1 72 ? -5.312 -8.603 19.584 1.00 63.88 72 THR A C 1
ATOM 538 O O . THR A 1 72 ? -5.008 -8.698 20.778 1.00 63.88 72 THR A O 1
ATOM 541 N N . THR A 1 73 ? -4.437 -8.247 18.644 1.00 76.62 73 THR A N 1
ATOM 542 C CA . THR A 1 73 ? -3.124 -7.708 19.005 1.00 76.62 73 THR A CA 1
ATOM 543 C C . THR A 1 73 ? -3.333 -6.475 19.882 1.00 76.62 73 THR A C 1
ATOM 545 O O . THR A 1 73 ? -4.200 -5.640 19.616 1.00 76.62 73 THR A O 1
ATOM 548 N N . GLY A 1 74 ? -2.563 -6.343 20.962 1.00 81.94 74 GLY A N 1
ATOM 549 C CA . GLY A 1 74 ? -2.598 -5.120 21.759 1.00 81.94 74 GLY A CA 1
ATOM 550 C C . GLY A 1 74 ? -2.188 -3.925 20.897 1.00 81.94 74 GLY A C 1
ATOM 551 O O . GLY A 1 74 ? -1.171 -3.990 20.209 1.00 81.94 74 GLY A O 1
ATOM 552 N N . LEU A 1 75 ? -2.939 -2.820 20.960 1.00 86.19 75 LEU A N 1
ATOM 553 C CA . LEU A 1 75 ? -2.674 -1.625 20.146 1.00 86.19 75 LEU A CA 1
ATOM 554 C C . LEU A 1 75 ? -1.223 -1.123 20.268 1.00 86.19 75 LEU A C 1
ATOM 556 O O . LEU A 1 75 ? -0.654 -0.639 19.296 1.00 86.19 75 LEU A O 1
ATOM 560 N N . GLY A 1 76 ? -0.600 -1.283 21.440 1.00 86.88 76 GLY A N 1
ATOM 561 C CA . GLY A 1 76 ? 0.803 -0.918 21.650 1.00 86.88 76 GLY A CA 1
ATOM 562 C C . GLY A 1 76 ? 1.783 -1.662 20.736 1.00 86.88 76 GLY A C 1
ATOM 563 O O . GLY A 1 76 ? 2.744 -1.059 20.275 1.00 86.88 76 GLY A O 1
ATOM 564 N N . HIS A 1 77 ? 1.528 -2.936 20.422 1.00 89.06 77 HIS A N 1
ATOM 565 C CA . HIS A 1 77 ? 2.385 -3.700 19.512 1.00 89.06 77 HIS A CA 1
ATOM 566 C C . HIS A 1 77 ? 2.227 -3.217 18.067 1.00 89.06 77 HIS A C 1
ATOM 568 O O . HIS A 1 77 ? 3.223 -3.039 17.377 1.00 89.06 77 HIS A O 1
ATOM 574 N N . LEU A 1 78 ? 0.994 -2.936 17.632 1.00 90.81 78 LEU A N 1
ATOM 575 C CA . LEU A 1 78 ? 0.728 -2.356 16.312 1.00 90.81 78 LEU A CA 1
ATOM 576 C C . LEU A 1 78 ? 1.421 -0.994 16.152 1.00 90.81 78 LEU A C 1
ATOM 578 O O . LEU A 1 78 ? 2.123 -0.769 15.171 1.00 90.81 78 LEU A O 1
ATOM 582 N N . LEU A 1 79 ? 1.291 -0.115 17.150 1.00 90.44 79 LEU A N 1
ATOM 583 C CA . LEU A 1 79 ? 1.991 1.170 17.163 1.00 90.44 79 LEU A CA 1
ATOM 584 C C . LEU A 1 79 ? 3.509 0.986 17.097 1.00 90.44 79 LEU A C 1
ATOM 586 O O . LEU A 1 79 ? 4.173 1.672 16.327 1.00 90.44 79 LEU A O 1
ATOM 590 N N . GLN A 1 80 ? 4.065 0.047 17.867 1.00 90.38 80 GLN A N 1
ATOM 591 C CA . GLN A 1 80 ? 5.499 -0.226 17.843 1.00 90.38 80 GLN A CA 1
ATOM 592 C C . GLN A 1 80 ? 5.974 -0.708 16.465 1.00 90.38 80 GLN A C 1
ATOM 594 O O . GLN A 1 80 ? 7.023 -0.253 16.009 1.00 90.38 80 GLN A O 1
ATOM 599 N N . SER A 1 81 ? 5.214 -1.579 15.792 1.00 88.94 81 SER A N 1
ATOM 600 C CA . SER A 1 81 ? 5.517 -2.004 14.420 1.00 88.94 81 SER A CA 1
ATOM 601 C C . SER A 1 81 ? 5.525 -0.823 13.452 1.00 88.94 81 SER A C 1
ATOM 603 O O . SER A 1 81 ? 6.514 -0.638 12.744 1.00 88.94 81 SER A O 1
ATOM 605 N N . ALA A 1 82 ? 4.497 0.033 13.494 1.00 88.38 82 ALA A N 1
ATOM 606 C CA . ALA A 1 82 ? 4.428 1.234 12.660 1.00 88.38 82 ALA A CA 1
ATOM 607 C C . ALA A 1 82 ? 5.612 2.184 12.916 1.00 88.38 82 ALA A C 1
ATOM 609 O O . ALA A 1 82 ? 6.217 2.697 11.976 1.00 88.38 82 ALA A O 1
ATOM 610 N N . PHE A 1 83 ? 5.998 2.387 14.181 1.00 89.19 83 PHE A N 1
ATOM 611 C CA . PHE A 1 83 ? 7.168 3.199 14.525 1.00 89.19 83 PHE A CA 1
ATOM 612 C C . PHE A 1 83 ? 8.472 2.599 13.999 1.00 89.19 83 PHE A C 1
ATOM 614 O O . PHE A 1 83 ? 9.323 3.337 13.505 1.00 89.19 83 PHE A O 1
ATOM 621 N N . ASN A 1 84 ? 8.639 1.279 14.092 1.00 87.12 84 ASN A N 1
ATOM 622 C CA . ASN A 1 84 ? 9.823 0.603 13.570 1.00 87.12 84 ASN A CA 1
ATOM 623 C C . ASN A 1 84 ? 9.902 0.730 12.043 1.00 87.12 84 ASN A C 1
ATOM 625 O O . ASN A 1 84 ? 10.970 1.023 11.513 1.00 87.12 84 ASN A O 1
ATOM 629 N N . GLU A 1 85 ? 8.782 0.557 11.340 1.00 83.88 85 GLU A N 1
ATOM 630 C CA . GLU A 1 85 ? 8.737 0.684 9.881 1.00 83.88 85 GLU A CA 1
ATOM 631 C C . GLU A 1 85 ? 8.983 2.135 9.433 1.00 83.88 85 GLU A C 1
ATOM 633 O O . GLU A 1 85 ? 9.699 2.369 8.459 1.00 83.88 85 GLU A O 1
ATOM 638 N N . ALA A 1 86 ? 8.456 3.120 10.168 1.00 83.75 86 ALA A N 1
ATOM 639 C CA . ALA A 1 86 ? 8.725 4.531 9.911 1.00 83.75 86 ALA A CA 1
ATOM 640 C C . ALA A 1 86 ? 10.220 4.853 10.060 1.00 83.75 86 ALA A C 1
ATOM 642 O O . ALA A 1 86 ? 10.794 5.452 9.157 1.00 83.75 86 ALA A O 1
ATOM 643 N N . GLN A 1 87 ? 10.874 4.370 11.125 1.00 81.50 87 GLN A N 1
ATOM 644 C CA . GLN A 1 87 ? 12.310 4.585 11.376 1.00 81.50 87 GLN A CA 1
ATOM 645 C C . GLN A 1 87 ? 13.232 3.974 10.314 1.00 81.50 87 GLN A C 1
ATOM 647 O O . GLN A 1 87 ? 14.323 4.487 10.078 1.00 81.50 87 GLN A O 1
ATOM 652 N N . LEU A 1 88 ? 12.826 2.857 9.707 1.00 77.94 88 LEU A N 1
ATOM 653 C CA . LEU A 1 88 ? 13.589 2.198 8.641 1.00 77.94 88 LEU A CA 1
ATOM 654 C C . LEU A 1 88 ? 13.362 2.837 7.265 1.00 77.94 88 LEU A C 1
ATOM 656 O O . LEU A 1 88 ? 14.066 2.509 6.313 1.00 77.94 88 LEU A O 1
ATOM 660 N N . SER A 1 89 ? 12.385 3.734 7.163 1.00 73.81 89 SER A N 1
ATOM 661 C CA . SER A 1 89 ? 12.006 4.423 5.934 1.00 73.81 89 SER A CA 1
ATOM 662 C C . SER A 1 89 ? 12.384 5.906 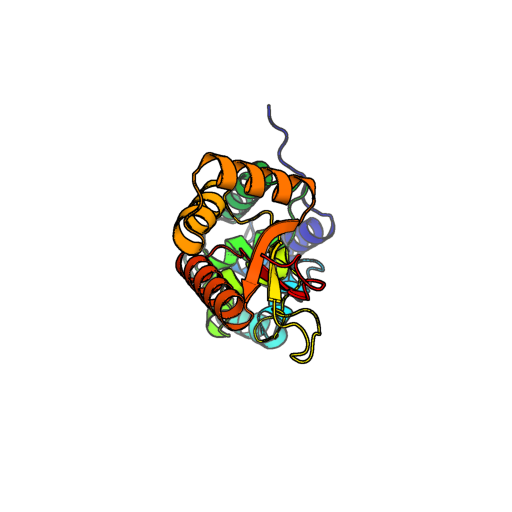5.990 1.00 73.81 89 SER A C 1
ATOM 664 O O . SER A 1 89 ? 12.790 6.429 7.023 1.00 73.81 89 SER A O 1
ATOM 666 N N . GLU A 1 90 ? 12.179 6.632 4.893 1.00 72.62 90 GLU A N 1
ATOM 667 C CA . GLU A 1 90 ? 12.337 8.094 4.860 1.00 72.62 90 GLU A CA 1
ATOM 668 C C . GLU A 1 90 ? 11.221 8.855 5.627 1.00 72.62 90 GLU A C 1
ATOM 670 O O . GLU A 1 90 ? 11.184 10.088 5.606 1.00 72.62 90 GLU A O 1
ATOM 675 N N . ARG A 1 91 ? 10.276 8.158 6.281 1.00 79.44 91 ARG A N 1
ATOM 676 C CA . ARG A 1 91 ? 9.115 8.770 6.950 1.00 79.44 91 ARG A CA 1
ATOM 677 C C . ARG A 1 91 ? 9.503 9.379 8.299 1.00 79.44 91 ARG A C 1
ATOM 679 O O . ARG A 1 91 ? 10.038 8.714 9.178 1.00 79.44 91 ARG A O 1
ATOM 686 N N . THR A 1 92 ? 9.149 10.647 8.498 1.00 83.62 92 THR A N 1
ATOM 687 C CA . THR A 1 92 ? 9.438 11.397 9.734 1.00 83.62 92 THR A CA 1
ATOM 688 C C . THR A 1 92 ? 8.251 11.493 10.693 1.00 83.62 92 THR A C 1
ATOM 690 O O . THR A 1 92 ? 8.417 11.953 11.821 1.00 83.62 92 THR A O 1
ATOM 693 N N . VAL A 1 93 ? 7.059 11.065 10.267 1.00 90.44 93 VAL A N 1
ATOM 694 C CA . VAL A 1 93 ? 5.800 11.136 11.021 1.00 90.44 93 VAL A CA 1
ATOM 695 C C . VAL A 1 93 ? 5.022 9.839 10.803 1.00 90.44 93 VAL A C 1
ATOM 697 O O . VAL A 1 93 ? 5.005 9.329 9.687 1.00 90.44 93 VAL A O 1
ATOM 700 N N . VAL A 1 94 ? 4.368 9.330 11.852 1.00 93.06 94 VAL A N 1
ATOM 701 C CA . VAL A 1 94 ? 3.430 8.197 11.759 1.00 93.06 94 VAL A CA 1
ATOM 702 C C . VAL A 1 94 ? 2.000 8.714 11.635 1.00 93.06 94 VAL A C 1
ATOM 704 O O . VAL A 1 94 ? 1.527 9.487 12.471 1.00 93.06 94 VAL A O 1
ATOM 707 N N . THR A 1 95 ? 1.306 8.277 10.595 1.00 95.56 95 THR A N 1
ATOM 708 C CA . THR A 1 95 ? -0.049 8.694 10.221 1.00 95.56 95 THR A CA 1
ATOM 709 C C . THR A 1 95 ? -1.078 7.589 10.466 1.00 95.56 95 THR A C 1
ATOM 711 O O . THR A 1 95 ? -0.740 6.436 10.752 1.00 95.56 95 THR A O 1
ATOM 714 N N . GLY A 1 96 ? -2.365 7.923 10.316 1.00 96.75 96 GLY A N 1
ATOM 715 C CA . GLY A 1 96 ? -3.435 6.926 10.351 1.00 96.75 96 GLY A CA 1
ATOM 716 C C . GLY A 1 96 ? -3.323 5.902 9.219 1.00 96.75 96 GLY A C 1
ATOM 717 O O . GLY A 1 96 ? -3.712 4.747 9.400 1.00 96.75 96 GLY A O 1
ATOM 718 N N . ALA A 1 97 ? -2.743 6.291 8.081 1.00 95.88 97 ALA A N 1
ATOM 719 C CA . ALA A 1 97 ? -2.509 5.402 6.952 1.00 95.88 97 ALA A CA 1
ATOM 720 C C . ALA A 1 97 ? -1.418 4.359 7.233 1.00 95.88 97 ALA A C 1
ATOM 722 O O . ALA A 1 97 ? -1.615 3.183 6.929 1.00 95.88 97 ALA A O 1
ATOM 723 N N . ASP A 1 98 ? -0.317 4.751 7.882 1.00 93.75 98 ASP A N 1
ATOM 724 C CA . ASP A 1 98 ? 0.699 3.793 8.345 1.00 93.75 98 ASP A CA 1
ATOM 725 C C . ASP A 1 98 ? 0.060 2.781 9.301 1.00 93.75 98 ASP A C 1
ATOM 727 O O . ASP A 1 98 ? 0.305 1.576 9.236 1.00 93.75 98 ASP A O 1
ATOM 731 N N . MET A 1 99 ? -0.854 3.264 10.148 1.00 95.44 99 MET A N 1
ATOM 732 C CA . MET A 1 99 ? -1.551 2.395 11.075 1.00 95.44 99 MET A CA 1
ATOM 733 C C . MET A 1 99 ? -2.536 1.436 10.397 1.00 95.44 99 MET A C 1
ATOM 735 O O . MET A 1 99 ? -2.677 0.283 10.809 1.00 95.44 99 MET A O 1
ATOM 739 N N . LEU A 1 100 ? -3.192 1.883 9.329 1.00 97.12 100 LEU A N 1
ATOM 740 C CA . LEU A 1 100 ? -4.032 1.038 8.489 1.00 97.12 100 LEU A CA 1
ATOM 741 C C . LEU A 1 10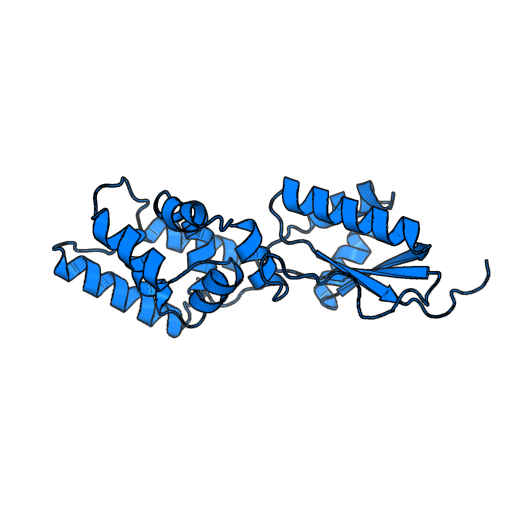0 ? -3.233 -0.103 7.840 1.00 97.12 100 LEU A C 1
ATOM 743 O O . LEU A 1 100 ? -3.722 -1.231 7.787 1.00 97.12 100 LEU A O 1
ATOM 747 N N . VAL A 1 101 ? -2.008 0.166 7.379 1.00 94.56 101 VAL A N 1
ATOM 748 C CA . VAL A 1 101 ? -1.123 -0.842 6.769 1.00 94.56 101 VAL A CA 1
ATOM 749 C C . VAL A 1 101 ? -0.798 -1.975 7.747 1.00 94.56 101 VAL A C 1
ATOM 751 O O . VAL A 1 101 ? -0.835 -3.145 7.359 1.00 94.56 101 VAL A O 1
ATOM 754 N N . GLU A 1 102 ? -0.536 -1.653 9.012 1.00 93.31 102 GLU A N 1
ATOM 755 C CA . GLU A 1 102 ? -0.313 -2.651 10.067 1.00 93.31 102 GLU A CA 1
ATOM 756 C C . GLU A 1 102 ? -1.592 -3.420 10.421 1.00 93.31 102 GLU A C 1
ATOM 758 O O . GLU A 1 102 ? -1.554 -4.628 10.655 1.00 93.31 102 GLU A O 1
ATOM 763 N N . LEU A 1 103 ? -2.752 -2.754 10.407 1.00 95.44 103 LEU A N 1
ATOM 764 C CA . LEU A 1 103 ? -4.039 -3.404 10.671 1.00 95.44 103 LEU A CA 1
ATOM 765 C C . LEU A 1 103 ? -4.386 -4.480 9.638 1.00 95.44 103 LEU A C 1
ATOM 767 O O . LEU A 1 103 ? -5.086 -5.426 9.985 1.00 95.44 103 LEU A O 1
ATOM 771 N N . PHE A 1 104 ? -3.880 -4.402 8.403 1.00 94.56 104 PHE A N 1
ATOM 772 C CA . PHE A 1 104 ? -4.036 -5.496 7.436 1.00 94.56 104 PHE A CA 1
ATOM 773 C C . PHE A 1 104 ? -3.355 -6.803 7.873 1.00 94.56 104 PHE A C 1
ATOM 775 O O . PHE A 1 104 ? -3.755 -7.868 7.402 1.00 94.56 104 PHE A O 1
ATOM 782 N N . ALA A 1 105 ? -2.331 -6.741 8.731 1.00 90.12 105 ALA A N 1
ATOM 783 C CA . ALA A 1 105 ? -1.652 -7.915 9.284 1.00 90.12 105 ALA A CA 1
ATOM 784 C C . ALA A 1 105 ? -2.266 -8.397 10.615 1.00 90.12 105 ALA A C 1
ATOM 786 O O . ALA A 1 105 ? -1.966 -9.502 11.067 1.00 90.12 105 ALA A O 1
ATOM 787 N N . ASP A 1 106 ? -3.129 -7.590 11.234 1.00 92.62 106 ASP A N 1
ATOM 788 C CA . ASP A 1 106 ? -3.876 -7.930 12.444 1.00 92.62 106 ASP A CA 1
ATOM 789 C C . ASP A 1 106 ? -5.135 -8.760 12.114 1.00 92.62 106 ASP A C 1
ATOM 791 O O . ASP A 1 106 ? -5.697 -8.608 11.025 1.00 92.62 106 ASP A O 1
ATOM 795 N N . PRO A 1 107 ? -5.664 -9.583 13.043 1.00 91.12 107 PRO A N 1
ATOM 796 C CA . PRO A 1 107 ? -6.968 -10.225 12.865 1.00 91.12 107 PRO A CA 1
ATOM 797 C C . PRO A 1 107 ? -8.108 -9.261 12.491 1.00 91.12 107 PRO A C 1
ATOM 799 O O . PRO A 1 107 ? -8.970 -9.623 11.687 1.00 91.12 107 PRO A O 1
ATOM 802 N N . ALA A 1 108 ? -8.091 -8.011 12.973 1.00 91.88 108 ALA A N 1
ATOM 803 C CA . ALA A 1 108 ? -9.061 -6.989 12.571 1.00 91.88 108 ALA A CA 1
ATOM 804 C C . ALA A 1 108 ? -8.987 -6.637 11.071 1.00 91.88 108 ALA A C 1
ATOM 806 O O . ALA A 1 108 ? -9.989 -6.225 10.482 1.00 91.88 108 ALA A O 1
ATOM 807 N N . GLY A 1 109 ? -7.850 -6.870 10.410 1.00 93.81 109 GLY A N 1
ATOM 808 C CA . GLY A 1 109 ? -7.677 -6.710 8.965 1.00 93.81 109 GLY A CA 1
ATOM 809 C C . GLY A 1 109 ? -8.599 -7.596 8.125 1.00 93.81 109 GLY A C 1
ATOM 810 O O . GLY A 1 109 ? -8.821 -7.322 6.941 1.00 93.81 109 GLY A O 1
ATOM 811 N N . ARG A 1 110 ? -9.221 -8.621 8.722 1.00 94.19 110 ARG A N 1
ATOM 812 C CA . ARG A 1 110 ? -10.234 -9.440 8.047 1.00 94.19 110 ARG A CA 1
ATOM 813 C C . ARG A 1 110 ? -11.423 -8.622 7.537 1.00 94.19 110 ARG A C 1
ATOM 815 O O . ARG A 1 110 ? -11.979 -8.976 6.507 1.00 94.19 110 ARG A O 1
ATOM 822 N N . PHE A 1 111 ? -11.805 -7.534 8.216 1.00 95.81 111 PHE A N 1
ATOM 823 C CA . PHE A 1 111 ? -12.926 -6.688 7.784 1.00 95.81 111 PHE A CA 1
ATOM 824 C C . PHE A 1 111 ? -12.592 -5.914 6.504 1.00 95.81 111 PHE A C 1
ATOM 826 O O . PHE A 1 111 ? -13.450 -5.743 5.641 1.00 95.81 111 PHE A O 1
ATOM 833 N N . LEU A 1 112 ? -11.328 -5.509 6.355 1.00 97.31 112 LEU A N 1
ATOM 834 C CA . LEU A 1 112 ? -10.800 -4.913 5.126 1.00 97.31 112 LEU A CA 1
ATOM 835 C C . LEU A 1 112 ? -10.773 -5.968 4.010 1.00 97.31 112 LEU A C 1
ATOM 837 O O . LEU A 1 112 ? -11.290 -5.759 2.912 1.00 97.31 112 LEU A O 1
ATOM 841 N N . SER A 1 113 ? -10.245 -7.149 4.339 1.00 96.25 113 SER A N 1
ATOM 842 C CA . SER A 1 113 ? -10.089 -8.269 3.405 1.00 96.25 113 SER A CA 1
ATOM 843 C C . SER A 1 113 ? -11.430 -8.840 2.929 1.00 96.25 113 SER A C 1
ATOM 845 O O . SER A 1 113 ? -11.544 -9.275 1.787 1.00 96.25 113 SER A O 1
ATOM 847 N N . ALA A 1 114 ? -12.473 -8.790 3.762 1.00 96.69 114 ALA A N 1
ATOM 848 C CA . ALA A 1 114 ? -13.832 -9.211 3.416 1.00 96.69 114 ALA A CA 1
ATOM 849 C C . ALA A 1 114 ? -14.465 -8.354 2.306 1.00 96.69 114 ALA A C 1
ATOM 851 O O . ALA A 1 114 ? -15.369 -8.817 1.613 1.00 96.69 114 ALA A O 1
ATOM 852 N N . GLN A 1 115 ? -13.979 -7.124 2.111 1.00 97.38 115 GLN A N 1
ATOM 853 C CA . GLN A 1 115 ? -14.355 -6.263 0.983 1.00 97.38 115 GLN A CA 1
ATOM 854 C C . GLN A 1 115 ? -13.377 -6.383 -0.199 1.00 97.38 115 GLN A C 1
ATOM 856 O O . GLN A 1 115 ? -13.460 -5.635 -1.168 1.00 97.38 115 GLN A O 1
ATOM 861 N N . GLY A 1 116 ? -12.449 -7.341 -0.140 1.00 96.31 116 GLY A N 1
ATOM 862 C CA . GLY A 1 116 ? -11.474 -7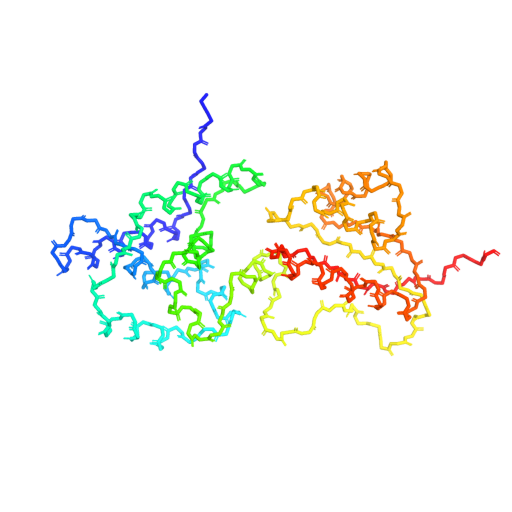.622 -1.186 1.00 96.31 116 GLY A CA 1
ATOM 863 C C . GLY A 1 116 ? -10.245 -6.715 -1.173 1.00 96.31 116 GLY A C 1
ATOM 864 O O . GLY A 1 116 ? -9.405 -6.865 -2.056 1.00 96.31 116 GLY A O 1
ATOM 865 N N . ALA A 1 117 ? -10.116 -5.783 -0.227 1.00 96.88 117 ALA A N 1
ATOM 866 C CA . ALA A 1 117 ? -8.921 -4.953 -0.102 1.00 96.88 117 ALA A CA 1
ATOM 867 C C . ALA A 1 117 ? -7.730 -5.773 0.412 1.00 96.88 117 ALA A C 1
ATOM 869 O O . ALA A 1 117 ? -7.884 -6.641 1.271 1.00 96.88 117 ALA A O 1
ATOM 870 N N . THR A 1 118 ? -6.531 -5.474 -0.079 1.00 95.25 118 THR A N 1
ATOM 871 C CA . THR A 1 118 ? -5.289 -6.112 0.369 1.00 95.25 118 THR A CA 1
ATOM 872 C C . THR A 1 118 ? -4.303 -5.080 0.915 1.00 95.25 118 THR A C 1
ATOM 874 O O . THR A 1 118 ? -4.341 -3.911 0.536 1.00 95.25 118 THR A O 1
ATOM 877 N N . ARG A 1 119 ? -3.352 -5.521 1.758 1.00 95.31 119 ARG A N 1
ATOM 878 C CA . ARG A 1 119 ? -2.221 -4.669 2.187 1.00 95.31 119 ARG A CA 1
ATOM 879 C C . ARG A 1 119 ? -1.472 -4.099 0.981 1.00 95.31 119 ARG A C 1
ATOM 881 O O . ARG A 1 119 ? -1.040 -2.956 1.014 1.00 95.31 119 ARG A O 1
ATOM 888 N N . TYR A 1 120 ? -1.322 -4.904 -0.072 1.00 93.50 120 TYR A N 1
ATOM 889 C CA . TYR A 1 120 ? -0.656 -4.496 -1.305 1.00 93.50 120 TYR A CA 1
ATOM 890 C C . TYR A 1 120 ? -1.367 -3.308 -1.968 1.00 93.50 120 TYR A C 1
ATOM 892 O O . TYR A 1 120 ? -0.699 -2.333 -2.297 1.00 93.50 120 TYR A O 1
ATOM 900 N N . ASP A 1 121 ? -2.701 -3.339 -2.073 1.00 94.62 121 ASP A N 1
ATOM 901 C CA . ASP A 1 121 ? -3.488 -2.228 -2.635 1.00 94.62 121 ASP A CA 1
ATOM 902 C C . ASP A 1 121 ? -3.240 -0.919 -1.862 1.00 94.62 121 ASP A C 1
ATOM 904 O O . ASP A 1 121 ? -3.001 0.131 -2.460 1.00 94.62 121 ASP A O 1
ATOM 908 N N . ALA A 1 122 ? -3.229 -0.993 -0.525 1.00 95.69 122 ALA A N 1
ATOM 909 C CA . ALA A 1 122 ? -2.980 0.166 0.331 1.00 95.69 122 ALA A CA 1
ATOM 910 C C . ALA A 1 122 ? -1.570 0.737 0.129 1.00 95.69 122 ALA A C 1
ATOM 912 O O . ALA A 1 122 ? -1.402 1.950 0.021 1.00 95.69 122 ALA A O 1
ATOM 913 N N . LEU A 1 123 ? -0.562 -0.132 0.036 1.00 94.31 123 LEU A N 1
ATOM 914 C CA . LEU A 1 123 ? 0.822 0.276 -0.191 1.00 94.31 123 LEU A CA 1
ATOM 915 C C . LEU A 1 123 ? 1.036 0.901 -1.568 1.00 94.31 123 LEU A C 1
ATOM 917 O O . LEU A 1 123 ? 1.764 1.885 -1.675 1.00 94.31 123 LEU A O 1
ATOM 921 N N . VAL A 1 124 ? 0.404 0.361 -2.611 1.00 92.94 124 VAL A N 1
ATOM 922 C CA . VAL A 1 124 ? 0.466 0.926 -3.967 1.00 92.94 124 VAL A CA 1
ATOM 923 C C . VAL A 1 124 ? -0.135 2.328 -3.988 1.00 92.94 124 VAL A C 1
ATOM 925 O O . VAL A 1 124 ? 0.485 3.253 -4.516 1.00 92.94 124 VAL A O 1
ATOM 928 N N . TYR A 1 125 ? -1.289 2.521 -3.346 1.00 94.62 125 TYR A N 1
ATOM 929 C CA . TYR A 1 125 ? -1.896 3.844 -3.241 1.00 94.62 125 TYR A CA 1
ATOM 930 C C . TYR A 1 125 ? -1.038 4.817 -2.422 1.00 94.62 125 TYR A C 1
ATOM 932 O O . TYR A 1 125 ? -0.828 5.949 -2.845 1.00 94.62 125 TYR A O 1
ATOM 940 N N . LEU A 1 126 ? -0.483 4.381 -1.288 1.00 93.19 126 LEU A N 1
ATOM 941 C CA . LEU A 1 126 ? 0.383 5.225 -0.456 1.00 93.19 126 LEU A CA 1
ATOM 942 C C . LEU A 1 126 ? 1.696 5.609 -1.139 1.00 93.19 126 LEU A C 1
ATOM 944 O O . LEU A 1 126 ? 2.235 6.680 -0.877 1.00 93.19 126 LEU A O 1
ATOM 948 N N . SER A 1 127 ? 2.206 4.736 -2.002 1.00 91.94 127 SER A N 1
ATOM 949 C CA . SER A 1 127 ? 3.458 4.956 -2.722 1.00 91.94 127 SER A CA 1
ATOM 950 C C . SER A 1 127 ? 3.271 5.853 -3.943 1.00 91.94 127 SER A C 1
ATOM 952 O O . SER A 1 127 ? 4.083 6.743 -4.182 1.00 91.94 127 SER A O 1
ATOM 954 N N . HIS A 1 128 ? 2.193 5.631 -4.704 1.00 90.19 128 HIS A N 1
ATOM 955 C CA . HIS A 1 128 ? 2.065 6.154 -6.072 1.00 90.19 128 HIS A CA 1
ATOM 956 C C . HIS A 1 128 ? 0.736 6.865 -6.358 1.00 90.19 128 HIS A C 1
ATOM 958 O O . HIS A 1 128 ? 0.543 7.372 -7.459 1.00 90.19 128 HIS A O 1
ATOM 964 N N . GLY A 1 129 ? -0.206 6.889 -5.412 1.00 91.75 129 GLY A N 1
ATOM 965 C CA . GLY A 1 129 ? -1.553 7.443 -5.614 1.00 91.75 129 GLY A CA 1
ATOM 966 C C . GLY A 1 129 ? -2.441 6.605 -6.541 1.00 91.75 129 GLY A C 1
ATOM 967 O O . GLY A 1 129 ? -3.467 7.083 -7.023 1.00 91.75 129 GLY A O 1
ATOM 968 N N . ILE A 1 130 ? -2.055 5.356 -6.813 1.00 90.31 130 ILE A N 1
ATOM 969 C CA . ILE A 1 130 ? -2.759 4.459 -7.731 1.00 90.31 130 ILE A CA 1
ATOM 970 C C . ILE A 1 130 ? -3.863 3.719 -6.974 1.00 90.31 130 ILE A C 1
ATOM 972 O O . ILE A 1 130 ? -3.590 2.907 -6.091 1.00 90.31 130 ILE A O 1
ATOM 976 N N . ALA A 1 131 ? -5.120 4.001 -7.318 1.00 93.31 131 ALA A N 1
ATOM 977 C CA . ALA A 1 131 ? -6.265 3.288 -6.761 1.00 93.31 131 ALA A CA 1
ATOM 978 C C . ALA A 1 131 ? -6.397 1.877 -7.353 1.00 93.31 131 ALA A C 1
ATOM 980 O O . ALA A 1 131 ? -6.017 1.613 -8.496 1.00 93.31 131 ALA A O 1
ATOM 981 N N . LYS A 1 132 ? -7.001 0.967 -6.589 1.00 91.44 132 LYS A N 1
ATOM 982 C CA . LYS A 1 132 ? -7.250 -0.404 -7.026 1.00 91.44 132 LYS A CA 1
ATOM 983 C C . LYS A 1 132 ? -8.123 -0.421 -8.282 1.00 91.44 132 LYS A C 1
ATOM 985 O O . LYS A 1 132 ? -9.219 0.132 -8.301 1.00 91.44 132 LYS A O 1
ATOM 990 N N . GLY A 1 133 ? -7.644 -1.095 -9.326 1.00 85.81 133 GLY A N 1
ATOM 991 C CA . GLY A 1 133 ? -8.336 -1.179 -10.615 1.00 85.81 133 GLY A CA 1
ATOM 992 C C . GLY A 1 133 ? -8.201 0.069 -11.494 1.00 85.81 133 GLY A C 1
ATOM 993 O O . GLY A 1 133 ? -8.743 0.077 -12.597 1.00 85.81 133 GLY A O 1
ATOM 994 N N . ALA A 1 134 ? -7.470 1.101 -11.054 1.00 83.69 134 ALA A N 1
ATOM 995 C CA . ALA A 1 134 ? -7.008 2.147 -11.957 1.00 83.69 134 ALA A CA 1
ATOM 996 C C . ALA A 1 134 ? -5.977 1.561 -12.935 1.00 83.69 134 ALA A C 1
ATOM 998 O O . ALA A 1 134 ? -5.283 0.601 -12.605 1.00 83.69 134 ALA A O 1
ATOM 999 N N . ALA A 1 135 ? -5.880 2.138 -14.133 1.00 63.75 135 ALA A N 1
ATOM 1000 C CA . ALA A 1 135 ? -4.892 1.763 -15.141 1.00 63.75 135 ALA A CA 1
ATOM 1001 C C . ALA A 1 135 ? -3.852 2.886 -15.285 1.00 63.75 135 ALA A C 1
ATOM 1003 O O . ALA A 1 135 ? -4.171 3.901 -15.906 1.00 63.75 135 ALA A O 1
ATOM 1004 N N . PRO A 1 136 ? -2.638 2.755 -14.719 1.00 62.44 136 PRO A N 1
ATOM 1005 C CA . PRO A 1 136 ? -1.686 3.859 -14.725 1.00 62.44 136 PRO A CA 1
ATOM 1006 C C . PRO A 1 136 ? -0.249 3.391 -14.990 1.00 62.44 136 PRO A C 1
ATOM 1008 O O . PRO A 1 136 ? 0.626 3.587 -14.155 1.00 62.44 136 PRO A O 1
ATOM 1011 N N . ASP A 1 137 ? 0.011 2.782 -16.149 1.00 61.31 137 ASP A N 1
ATOM 1012 C CA . ASP A 1 137 ? 1.350 2.219 -16.411 1.00 61.31 137 ASP A CA 1
ATOM 1013 C C . ASP A 1 137 ? 2.025 2.758 -17.680 1.00 61.31 137 ASP A C 1
ATOM 1015 O O . ASP A 1 137 ? 3.201 2.490 -17.928 1.00 61.31 137 ASP A O 1
ATOM 1019 N N . ILE A 1 138 ? 1.302 3.525 -18.498 1.00 61.75 138 ILE A N 1
ATOM 1020 C CA . ILE A 1 138 ? 1.836 4.161 -19.707 1.00 61.75 138 ILE A CA 1
ATOM 1021 C C . ILE A 1 138 ? 1.436 5.635 -19.653 1.00 61.75 138 ILE A C 1
ATOM 1023 O O . ILE A 1 138 ? 0.244 5.943 -19.733 1.00 61.75 138 ILE A O 1
ATOM 1027 N N . GLU A 1 139 ? 2.406 6.545 -19.508 1.00 64.06 139 GLU A N 1
ATOM 1028 C CA . GLU A 1 139 ? 2.128 7.968 -19.744 1.00 64.06 139 GLU A CA 1
ATOM 1029 C C . GLU A 1 139 ? 1.650 8.120 -21.195 1.00 64.06 139 GLU A C 1
ATOM 1031 O O . GLU A 1 139 ? 2.183 7.465 -22.088 1.00 64.06 139 GLU A O 1
ATOM 1036 N N . ALA A 1 140 ? 0.595 8.909 -21.422 1.00 56.50 140 ALA A N 1
ATOM 1037 C CA . ALA A 1 140 ? -0.201 8.874 -22.648 1.00 56.50 140 ALA A CA 1
ATOM 1038 C C . ALA A 1 140 ? 0.625 9.059 -23.937 1.00 56.50 140 ALA A C 1
ATOM 1040 O O . ALA A 1 140 ? 0.795 10.160 -24.451 1.00 56.50 140 ALA A O 1
ATOM 1041 N N . ASP A 1 141 ? 1.043 7.940 -24.513 1.00 61.41 141 ASP A N 1
ATOM 1042 C CA . ASP A 1 141 ? 1.462 7.806 -25.893 1.00 61.41 141 ASP A CA 1
ATOM 1043 C C . ASP A 1 141 ? 0.597 6.724 -26.515 1.00 61.41 141 ASP A C 1
ATOM 1045 O O . ASP A 1 141 ? 0.719 5.536 -26.209 1.00 61.41 141 ASP A O 1
ATOM 1049 N N . HIS A 1 142 ? -0.346 7.157 -27.353 1.00 65.38 142 HIS A N 1
ATOM 1050 C CA . HIS A 1 142 ? -1.341 6.330 -28.039 1.00 65.38 142 HIS A CA 1
ATOM 1051 C C . HIS A 1 142 ? -0.712 5.405 -29.103 1.00 65.38 142 HIS A C 1
ATOM 1053 O O . HIS A 1 142 ? -1.237 5.248 -30.201 1.00 65.38 142 HIS A O 1
ATOM 1059 N N . GLY A 1 143 ? 0.427 4.795 -28.776 1.00 66.06 143 GLY A N 1
ATOM 1060 C CA . GLY A 1 143 ? 1.178 3.858 -29.585 1.00 66.06 143 GLY A CA 1
ATOM 1061 C C . GLY A 1 143 ? 2.032 4.481 -30.672 1.00 66.06 143 GLY A C 1
ATOM 1062 O O . GLY A 1 143 ? 2.254 3.807 -31.676 1.00 66.06 143 GLY A O 1
ATOM 1063 N N . LYS A 1 144 ? 2.485 5.728 -30.505 1.00 73.69 144 LYS A N 1
ATOM 1064 C CA . LYS A 1 144 ? 3.313 6.395 -31.513 1.00 73.69 144 LYS A CA 1
ATOM 1065 C C . LYS A 1 144 ? 4.792 6.071 -31.340 1.00 73.69 144 LYS A C 1
ATOM 1067 O O . LYS A 1 144 ? 5.479 5.926 -32.347 1.00 73.69 144 LYS A O 1
ATOM 1072 N N . ALA A 1 145 ? 5.287 5.930 -30.112 1.00 84.06 145 ALA A N 1
ATOM 1073 C CA . ALA A 1 145 ? 6.690 5.634 -29.876 1.00 84.06 145 ALA A CA 1
ATOM 1074 C C . ALA A 1 145 ? 7.000 4.157 -30.152 1.00 84.06 145 ALA A C 1
ATOM 1076 O O 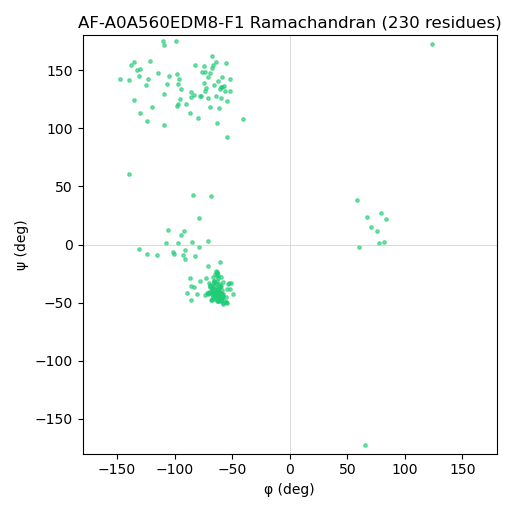. ALA A 1 145 ? 6.356 3.235 -29.638 1.00 84.06 145 ALA A O 1
ATOM 1077 N N . SER A 1 146 ? 8.024 3.933 -30.976 1.00 88.00 146 SER A N 1
ATOM 1078 C CA . SER A 1 146 ? 8.578 2.601 -31.236 1.00 88.00 146 SER A CA 1
ATOM 1079 C C . SER A 1 146 ? 9.371 2.072 -30.037 1.00 88.00 146 SER A C 1
ATOM 1081 O O . SER A 1 146 ? 9.412 0.861 -29.806 1.00 88.00 146 SER A O 1
ATOM 1083 N N . HIS A 1 147 ? 9.946 2.987 -29.255 1.00 91.62 147 HIS A N 1
ATOM 1084 C CA . HIS A 1 147 ? 10.754 2.710 -28.080 1.00 91.62 147 HIS A CA 1
ATOM 1085 C C . HIS A 1 147 ? 10.179 3.409 -26.852 1.00 91.62 147 HIS A C 1
ATOM 1087 O O . HIS A 1 147 ? 9.690 4.536 -26.928 1.00 91.62 147 HIS A O 1
ATOM 1093 N N . LEU A 1 148 ? 10.254 2.727 -25.716 1.00 92.56 148 LEU A N 1
ATOM 1094 C CA . LEU A 1 148 ? 9.785 3.218 -24.433 1.00 92.56 148 LEU A CA 1
ATOM 1095 C C . LEU A 1 148 ? 10.920 3.153 -23.418 1.00 92.56 148 LEU A C 1
ATOM 1097 O O . LEU A 1 148 ? 11.653 2.165 -23.350 1.00 92.56 148 LEU A O 1
ATOM 1101 N N . GLU A 1 149 ? 11.047 4.204 -22.623 1.00 93.69 149 GLU A N 1
ATOM 1102 C CA . GLU A 1 149 ? 11.895 4.220 -21.442 1.00 93.69 149 GLU A CA 1
ATOM 1103 C C . GLU A 1 149 ? 1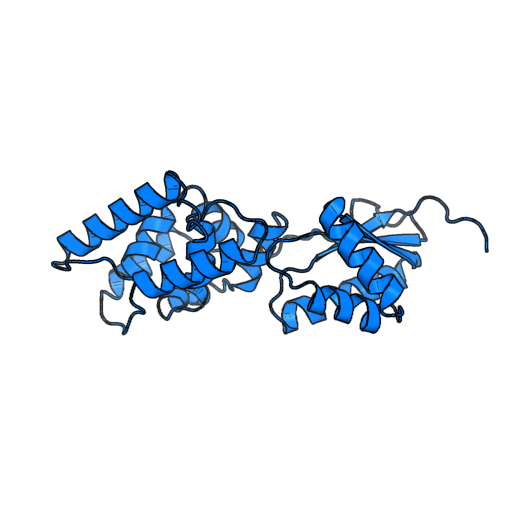1.137 3.599 -20.266 1.00 93.69 149 GLU A C 1
ATOM 1105 O O . GLU A 1 149 ? 10.010 3.999 -19.967 1.00 93.69 149 GLU A O 1
ATOM 1110 N N . ILE A 1 150 ? 11.755 2.630 -19.588 1.00 94.56 150 ILE A N 1
ATOM 1111 C CA . ILE A 1 150 ? 11.225 2.090 -18.333 1.00 94.56 150 ILE A CA 1
ATOM 1112 C C . ILE A 1 150 ? 11.803 2.896 -17.180 1.00 94.56 150 ILE A C 1
ATOM 1114 O O . ILE A 1 150 ? 13.019 2.918 -16.978 1.00 94.56 150 ILE A O 1
ATOM 1118 N N . VAL A 1 151 ? 10.928 3.504 -16.386 1.00 93.88 151 VAL A N 1
ATOM 1119 C CA . VAL A 1 151 ? 11.316 4.310 -15.228 1.00 93.88 151 VAL A CA 1
ATOM 1120 C C . VAL A 1 151 ? 10.726 3.706 -13.959 1.00 93.88 151 VAL A C 1
ATOM 1122 O O . VAL A 1 151 ? 9.507 3.626 -13.816 1.00 93.88 151 VAL A O 1
ATOM 1125 N N . LEU A 1 152 ? 11.588 3.293 -13.027 1.00 94.31 152 LEU A N 1
ATOM 1126 C CA . LEU A 1 152 ? 11.176 2.885 -11.683 1.00 94.31 152 LEU A CA 1
ATOM 1127 C C . LEU A 1 152 ? 10.817 4.112 -10.851 1.00 94.31 152 LEU A C 1
ATOM 1129 O O . LEU A 1 152 ? 11.512 5.132 -10.898 1.00 94.31 152 LEU A O 1
ATOM 1133 N N . LEU A 1 153 ? 9.748 3.991 -10.072 1.00 92.56 153 LEU A N 1
ATOM 1134 C CA . LEU A 1 153 ? 9.315 5.007 -9.122 1.00 92.56 153 LEU A CA 1
ATOM 1135 C C . LEU A 1 153 ? 9.884 4.689 -7.740 1.00 92.56 153 LEU A C 1
ATOM 1137 O O . LEU A 1 153 ? 9.824 3.546 -7.292 1.00 92.56 153 LEU A O 1
ATOM 1141 N N . ASN A 1 154 ? 10.437 5.697 -7.065 1.00 92.06 154 ASN A N 1
ATOM 1142 C CA . ASN A 1 154 ? 10.874 5.534 -5.682 1.00 92.06 154 ASN A CA 1
ATOM 1143 C C . ASN A 1 154 ? 9.665 5.461 -4.751 1.00 92.06 154 ASN A C 1
ATOM 1145 O O . ASN A 1 154 ? 8.801 6.335 -4.812 1.00 92.06 154 ASN A O 1
ATOM 1149 N N . ASP A 1 155 ? 9.668 4.508 -3.827 1.00 92.56 155 ASP A N 1
ATOM 1150 C CA . ASP A 1 155 ? 8.659 4.391 -2.781 1.00 92.56 155 ASP A CA 1
ATOM 1151 C C . ASP A 1 155 ? 9.294 4.033 -1.424 1.00 92.56 155 ASP A C 1
ATOM 1153 O O . ASP A 1 155 ? 10.389 3.469 -1.393 1.00 92.56 155 ASP A O 1
ATOM 1157 N N . PRO A 1 156 ? 8.650 4.373 -0.291 1.00 87.50 156 PRO A N 1
ATOM 1158 C CA . PRO A 1 156 ? 9.229 4.166 1.036 1.00 87.50 156 PRO A CA 1
ATOM 1159 C C . PRO A 1 156 ? 9.007 2.755 1.613 1.00 87.50 156 PRO A C 1
ATOM 1161 O O . PRO A 1 156 ? 9.398 2.512 2.755 1.00 87.50 156 PRO A O 1
ATOM 1164 N N . TYR A 1 157 ? 8.372 1.838 0.874 1.00 89.50 157 TYR A N 1
ATOM 1165 C CA . TYR A 1 157 ? 7.962 0.508 1.350 1.00 89.50 157 TYR A CA 1
ATOM 1166 C C . TYR A 1 157 ? 8.680 -0.648 0.638 1.00 89.50 157 TYR A C 1
ATOM 1168 O O . TYR A 1 157 ? 8.558 -1.809 1.046 1.00 89.50 157 TYR A O 1
ATOM 1176 N N . THR A 1 158 ? 9.423 -0.355 -0.426 1.00 91.94 158 THR A N 1
ATOM 1177 C CA . THR A 1 158 ? 10.191 -1.331 -1.187 1.00 91.94 158 THR A CA 1
ATOM 1178 C C . THR A 1 158 ? 11.659 -1.356 -0.735 1.00 91.94 158 THR A C 1
ATOM 1180 O O . THR A 1 158 ? 12.363 -0.357 -0.871 1.00 91.94 158 THR A O 1
ATOM 1183 N N . PRO A 1 159 ? 12.187 -2.506 -0.268 1.00 91.94 159 PRO A N 1
ATOM 1184 C CA . PRO A 1 159 ? 13.599 -2.636 0.085 1.00 91.94 159 PRO A CA 1
ATOM 1185 C C . PRO A 1 159 ? 14.536 -2.493 -1.125 1.00 91.94 159 PRO A C 1
ATOM 1187 O O . PRO A 1 159 ? 14.328 -3.139 -2.155 1.00 91.94 159 PRO A O 1
ATOM 1190 N N . SER A 1 160 ? 15.642 -1.758 -0.968 1.00 92.69 160 SER A N 1
ATOM 1191 C CA . SER A 1 160 ? 16.691 -1.590 -1.994 1.00 92.69 160 SER A CA 1
ATOM 1192 C C . SER A 1 160 ? 17.247 -2.914 -2.530 1.00 92.69 160 SER A C 1
ATOM 1194 O O . SER A 1 160 ? 17.588 -3.029 -3.707 1.00 92.69 160 SER A O 1
ATOM 1196 N N . GLU A 1 161 ? 17.319 -3.936 -1.679 1.00 93.94 161 GLU A N 1
ATOM 1197 C CA . GLU A 1 161 ? 17.746 -5.291 -2.045 1.00 93.94 161 GLU A CA 1
ATOM 1198 C C . GLU A 1 161 ? 16.768 -5.946 -3.022 1.00 93.94 161 GLU A C 1
ATOM 1200 O O . GLU A 1 161 ? 17.188 -6.604 -3.975 1.00 93.94 161 GLU A O 1
ATOM 1205 N N . PHE A 1 162 ? 15.464 -5.724 -2.833 1.00 95.75 162 PHE A N 1
ATOM 1206 C CA . PHE A 1 162 ? 14.458 -6.223 -3.758 1.00 95.75 162 PHE A CA 1
ATOM 1207 C C . PHE A 1 162 ? 14.513 -5.477 -5.095 1.00 95.75 162 PHE A C 1
ATOM 1209 O O . PHE A 1 162 ? 14.458 -6.122 -6.141 1.00 95.75 162 PHE A O 1
ATOM 1216 N N . VAL A 1 163 ? 14.701 -4.153 -5.087 1.00 95.94 163 VAL A N 1
ATOM 1217 C CA . VAL A 1 163 ? 14.881 -3.381 -6.332 1.00 95.94 163 VAL A CA 1
ATOM 1218 C C . VAL A 1 163 ? 16.122 -3.858 -7.094 1.00 95.94 163 VAL A C 1
ATOM 1220 O O . VAL A 1 163 ? 16.054 -4.086 -8.299 1.00 95.94 163 VAL A O 1
ATOM 1223 N N . THR A 1 164 ? 17.232 -4.094 -6.389 1.00 96.69 164 THR A N 1
ATOM 1224 C CA . THR A 1 164 ? 18.466 -4.642 -6.979 1.00 96.69 164 THR A CA 1
ATOM 1225 C C . THR A 1 164 ? 18.210 -6.013 -7.610 1.00 96.69 164 THR A C 1
ATOM 1227 O O . THR A 1 164 ? 18.534 -6.218 -8.777 1.00 96.69 164 THR A O 1
ATOM 1230 N N . PHE A 1 165 ? 17.537 -6.917 -6.887 1.00 97.12 165 PHE A N 1
ATOM 1231 C CA . PHE A 1 165 ? 17.125 -8.222 -7.410 1.00 97.12 165 PHE A CA 1
ATOM 1232 C C . PHE A 1 165 ? 16.287 -8.089 -8.692 1.00 97.12 165 PHE A C 1
ATOM 1234 O O . PHE A 1 165 ? 16.527 -8.812 -9.659 1.00 97.12 165 PHE A O 1
ATOM 1241 N N . VAL A 1 166 ? 15.314 -7.172 -8.725 1.00 97.19 166 VAL A N 1
ATOM 1242 C CA . VAL A 1 166 ? 14.477 -6.931 -9.910 1.00 97.19 166 VAL A CA 1
ATOM 1243 C C . VAL A 1 166 ? 15.329 -6.467 -11.089 1.00 97.19 166 VAL A C 1
ATOM 1245 O O . VAL A 1 166 ? 15.183 -7.010 -12.184 1.00 97.19 166 VAL A O 1
ATOM 1248 N N . LEU A 1 167 ? 16.243 -5.519 -10.869 1.00 97.31 167 LEU A N 1
ATOM 1249 C CA . LEU A 1 167 ? 17.124 -4.996 -11.913 1.00 97.31 167 LEU A CA 1
ATOM 1250 C C . LEU A 1 167 ? 18.021 -6.088 -12.518 1.00 97.31 167 LEU A C 1
ATOM 1252 O O . LEU A 1 167 ? 18.117 -6.203 -13.740 1.00 97.31 167 LEU A O 1
ATOM 1256 N N . GLU A 1 168 ? 18.602 -6.947 -11.681 1.00 97.19 168 GLU A N 1
ATOM 1257 C CA . GLU A 1 168 ? 19.441 -8.069 -12.120 1.00 97.19 168 GLU A CA 1
ATOM 1258 C C . GLU A 1 168 ? 18.632 -9.132 -12.887 1.00 97.19 168 GLU A C 1
ATOM 1260 O O . GLU A 1 168 ? 19.051 -9.604 -13.942 1.00 97.19 168 GLU A O 1
ATOM 1265 N N . HIS A 1 169 ? 17.443 -9.505 -12.402 1.00 96.25 169 HIS A N 1
ATOM 1266 C CA . HIS A 1 169 ? 16.694 -10.650 -12.943 1.00 96.25 169 HIS A CA 1
ATOM 1267 C C . HIS A 1 169 ? 15.796 -10.307 -14.134 1.00 96.25 169 HIS A C 1
ATOM 1269 O O . HIS A 1 169 ? 15.504 -11.186 -14.956 1.00 96.25 169 HIS A O 1
ATOM 1275 N N . VAL A 1 170 ? 15.305 -9.068 -14.211 1.00 96.75 170 VAL A N 1
ATOM 1276 C CA . VAL A 1 170 ? 14.453 -8.610 -15.316 1.00 96.75 170 VAL A CA 1
ATOM 1277 C C . VAL A 1 170 ? 15.304 -8.129 -16.481 1.00 96.75 170 VAL A C 1
ATOM 1279 O O . VAL A 1 170 ? 15.062 -8.569 -17.600 1.00 96.75 170 VAL A O 1
ATOM 1282 N N . PHE A 1 171 ? 16.308 -7.291 -16.212 1.00 95.56 171 PHE A N 1
ATOM 1283 C CA . PHE A 1 171 ? 17.102 -6.627 -17.250 1.00 95.56 171 PHE A CA 1
ATOM 1284 C C . PHE A 1 171 ? 18.468 -7.276 -17.500 1.00 95.56 171 PHE A C 1
ATOM 1286 O O . PHE A 1 171 ? 19.172 -6.859 -18.416 1.00 95.56 171 PHE A O 1
ATOM 1293 N N . GLY A 1 172 ? 18.873 -8.263 -16.694 1.00 94.62 172 GLY A N 1
ATOM 1294 C CA . GLY A 1 172 ? 20.185 -8.903 -16.833 1.00 94.62 172 GLY A CA 1
ATOM 1295 C C . GLY A 1 172 ? 21.354 -7.970 -16.507 1.00 94.62 172 GLY A C 1
ATOM 1296 O O . GLY A 1 172 ? 22.454 -8.172 -17.018 1.00 94.62 172 GLY A O 1
ATOM 1297 N N . MET A 1 173 ? 21.119 -6.921 -15.714 1.00 94.81 173 MET A N 1
ATOM 1298 C CA . MET A 1 173 ? 22.171 -5.984 -15.321 1.00 94.81 173 MET A CA 1
ATOM 1299 C C . MET A 1 173 ? 23.109 -6.617 -14.298 1.00 94.81 173 MET A C 1
ATOM 1301 O O . MET A 1 173 ? 22.681 -7.415 -13.465 1.00 94.81 173 MET A O 1
ATOM 1305 N N . ASP A 1 174 ? 24.379 -6.216 -14.325 1.00 96.56 174 ASP A N 1
ATOM 1306 C CA . ASP A 1 174 ? 25.278 -6.496 -13.213 1.00 96.56 174 ASP A CA 1
ATOM 1307 C C . ASP A 1 174 ? 24.871 -5.712 -11.953 1.00 96.56 174 ASP A C 1
ATOM 1309 O O . ASP A 1 174 ? 24.131 -4.718 -11.989 1.00 96.56 174 ASP A O 1
ATOM 1313 N N . ARG A 1 175 ? 25.386 -6.176 -10.815 1.00 95.19 175 ARG A N 1
ATOM 1314 C CA . ARG A 1 175 ? 25.073 -5.621 -9.500 1.00 95.19 175 ARG A CA 1
ATOM 1315 C C . ARG A 1 175 ? 25.494 -4.160 -9.344 1.00 95.19 175 ARG A C 1
ATOM 1317 O O . ARG A 1 175 ? 24.814 -3.410 -8.650 1.00 95.19 175 ARG A O 1
ATOM 1324 N N . GLU A 1 176 ? 26.607 -3.749 -9.948 1.00 96.38 176 GLU A N 1
ATOM 1325 C CA . GLU A 1 176 ? 27.133 -2.386 -9.812 1.00 96.38 176 GLU A CA 1
ATOM 1326 C C . GLU A 1 176 ? 26.195 -1.384 -10.490 1.00 96.38 176 GLU A C 1
ATOM 1328 O O . GLU A 1 176 ? 25.771 -0.400 -9.875 1.00 96.38 176 GLU A O 1
ATOM 1333 N N . ARG A 1 177 ? 25.773 -1.693 -11.720 1.00 95.94 177 ARG A N 1
ATOM 1334 C CA . ARG A 1 177 ? 24.773 -0.918 -12.453 1.00 95.94 177 ARG A CA 1
ATOM 1335 C C . ARG A 1 177 ? 23.428 -0.907 -11.734 1.00 95.94 177 ARG A C 1
ATOM 1337 O O . ARG A 1 177 ? 22.803 0.151 -11.646 1.00 95.94 177 ARG A O 1
ATOM 1344 N N . ALA A 1 178 ? 22.987 -2.049 -11.202 1.00 96.81 178 ALA A N 1
ATOM 1345 C CA . ALA A 1 178 ? 21.742 -2.127 -10.446 1.00 96.81 178 ALA A CA 1
ATOM 1346 C C . ALA A 1 178 ? 21.773 -1.200 -9.217 1.00 96.81 178 ALA A C 1
ATOM 1348 O O . ALA A 1 178 ? 20.877 -0.375 -9.048 1.00 96.81 178 ALA A O 1
ATOM 1349 N N . ILE A 1 179 ? 22.842 -1.253 -8.414 1.00 95.00 179 ILE A N 1
ATOM 1350 C CA . ILE A 1 179 ? 23.028 -0.378 -7.244 1.00 95.00 179 ILE A CA 1
ATOM 1351 C C . ILE A 1 179 ? 23.032 1.101 -7.650 1.00 95.00 179 ILE A C 1
ATOM 1353 O O . ILE A 1 179 ? 22.395 1.919 -6.982 1.00 95.00 179 ILE A O 1
ATOM 1357 N N . ALA A 1 180 ? 23.699 1.456 -8.753 1.00 94.94 180 ALA A N 1
ATOM 1358 C CA . ALA A 1 180 ? 23.720 2.831 -9.248 1.00 94.94 180 ALA A CA 1
ATOM 1359 C C . ALA A 1 180 ? 22.311 3.341 -9.600 1.00 94.94 180 ALA A C 1
ATOM 1361 O O . ALA A 1 180 ? 21.960 4.472 -9.252 1.00 94.94 180 ALA A O 1
ATOM 1362 N N . ILE A 1 181 ? 21.480 2.506 -10.235 1.00 95.06 181 ILE A N 1
ATOM 1363 C CA . ILE A 1 181 ? 20.083 2.842 -10.549 1.00 95.06 181 ILE A CA 1
ATOM 1364 C C . ILE A 1 181 ? 19.252 2.966 -9.271 1.00 95.06 181 ILE A C 1
ATOM 1366 O O . ILE A 1 181 ? 18.503 3.934 -9.146 1.00 95.06 181 ILE A O 1
ATOM 1370 N N . VAL A 1 182 ? 19.390 2.050 -8.305 1.00 95.00 182 VAL A N 1
ATOM 1371 C CA . VAL A 1 182 ? 18.681 2.144 -7.014 1.00 95.00 182 VAL A CA 1
ATOM 1372 C C . VAL A 1 182 ? 19.009 3.465 -6.316 1.00 95.00 182 VAL A C 1
ATOM 1374 O O . VAL A 1 182 ? 18.104 4.203 -5.925 1.00 95.00 182 VAL A O 1
ATOM 1377 N N . PHE A 1 183 ? 20.294 3.814 -6.230 1.00 92.75 183 PHE A N 1
ATOM 1378 C CA . PHE A 1 183 ? 20.731 5.067 -5.618 1.00 92.75 183 PHE A CA 1
ATOM 1379 C C . PHE A 1 183 ? 20.186 6.297 -6.361 1.00 92.75 183 PHE A C 1
ATOM 1381 O O . PHE A 1 183 ? 19.675 7.232 -5.739 1.00 92.75 183 PHE A O 1
ATOM 1388 N N . ALA A 1 184 ? 20.241 6.292 -7.697 1.00 91.12 184 ALA A N 1
ATOM 1389 C CA . ALA A 1 184 ? 19.692 7.370 -8.514 1.00 91.12 184 ALA A CA 1
ATOM 1390 C C . ALA A 1 184 ? 18.169 7.513 -8.343 1.00 91.12 184 ALA A C 1
ATOM 1392 O O . ALA A 1 184 ? 17.671 8.638 -8.271 1.00 91.12 184 ALA A O 1
ATOM 1393 N N . THR A 1 185 ? 17.452 6.391 -8.227 1.00 93.19 185 THR A N 1
ATOM 1394 C CA . THR A 1 185 ? 15.997 6.342 -8.007 1.00 93.19 185 THR A CA 1
ATOM 1395 C C . THR A 1 185 ? 15.631 7.014 -6.691 1.00 93.19 185 THR A C 1
ATOM 1397 O O . THR A 1 185 ? 14.787 7.908 -6.679 1.00 93.19 185 THR A O 1
ATOM 1400 N N . HIS A 1 186 ? 16.332 6.672 -5.609 1.00 90.06 186 HIS A N 1
ATOM 1401 C CA . HIS A 1 186 ? 16.140 7.295 -4.300 1.00 90.06 186 HIS A CA 1
ATOM 1402 C C . HIS A 1 186 ? 16.395 8.808 -4.342 1.00 90.06 186 HIS A C 1
ATOM 1404 O O . HIS A 1 186 ? 15.575 9.603 -3.881 1.00 90.06 186 HIS A O 1
ATOM 1410 N N . ALA A 1 187 ? 17.502 9.231 -4.963 1.00 89.19 187 ALA A N 1
ATOM 1411 C CA . ALA A 1 187 ? 17.886 10.640 -5.029 1.00 89.19 187 ALA A CA 1
ATOM 1412 C C . ALA A 1 187 ? 16.937 11.504 -5.881 1.00 89.19 187 ALA A C 1
ATOM 1414 O O . ALA A 1 187 ? 16.711 12.669 -5.561 1.00 89.19 187 ALA A O 1
ATOM 1415 N N . ARG A 1 188 ? 16.397 10.960 -6.979 1.00 90.62 188 ARG A N 1
ATOM 1416 C CA . ARG A 1 188 ? 15.602 11.714 -7.970 1.00 90.62 188 ARG A CA 1
ATOM 1417 C C . ARG A 1 188 ? 14.108 11.405 -7.924 1.00 90.62 188 ARG A C 1
ATOM 1419 O O . ARG A 1 188 ? 13.358 11.913 -8.752 1.00 90.62 188 ARG A O 1
ATOM 1426 N N . LYS A 1 189 ? 13.685 10.535 -7.005 1.00 90.00 189 LYS A N 1
ATOM 1427 C CA . LYS A 1 189 ? 12.351 9.912 -6.930 1.00 90.00 189 LYS A CA 1
ATOM 1428 C C . LYS A 1 189 ? 11.955 9.058 -8.148 1.00 90.00 189 LYS A C 1
ATOM 1430 O O . LYS A 1 189 ? 10.888 8.449 -8.139 1.00 90.00 189 LYS A O 1
ATOM 1435 N N . ARG A 1 190 ? 12.809 8.976 -9.174 1.00 92.19 190 ARG A N 1
ATOM 1436 C CA . ARG A 1 190 ? 12.635 8.190 -10.401 1.00 92.19 190 ARG A CA 1
ATOM 1437 C C . ARG A 1 190 ? 13.991 7.705 -10.914 1.00 92.19 190 ARG A C 1
ATOM 1439 O O . ARG A 1 190 ? 14.966 8.456 -10.851 1.00 92.19 190 ARG A O 1
ATOM 1446 N N . GLY A 1 191 ? 14.054 6.490 -11.453 1.00 93.50 191 GLY A N 1
ATOM 1447 C CA . GLY A 1 191 ? 15.276 5.922 -12.030 1.00 93.50 191 GLY A CA 1
ATOM 1448 C C . GLY A 1 191 ? 15.039 5.228 -13.363 1.00 93.50 191 GLY A C 1
ATOM 1449 O O . GLY A 1 191 ? 14.222 4.316 -13.461 1.00 93.50 191 GLY A O 1
ATOM 1450 N N . SER A 1 192 ? 15.779 5.652 -14.387 1.00 94.50 192 SER A N 1
ATOM 1451 C CA . SER A 1 192 ? 15.746 5.018 -15.705 1.00 94.50 192 SER A CA 1
ATOM 1452 C C . SER A 1 192 ? 16.415 3.648 -15.663 1.00 94.50 192 SER A C 1
ATOM 1454 O O . SER A 1 192 ? 17.572 3.519 -15.256 1.00 94.50 192 SER A O 1
ATOM 1456 N N . CYS A 1 193 ? 15.686 2.629 -16.109 1.00 94.69 193 CYS A N 1
ATOM 1457 C CA . CYS A 1 193 ? 16.193 1.273 -16.307 1.00 94.69 193 CYS A CA 1
ATOM 1458 C C . CYS A 1 193 ? 16.689 1.049 -17.743 1.00 94.69 193 CYS A C 1
ATOM 1460 O O . CYS A 1 193 ? 17.322 0.035 -18.028 1.00 94.69 193 CYS A O 1
ATOM 1462 N N . GLY A 1 194 ? 16.434 1.995 -18.648 1.00 93.56 194 GLY A N 1
ATOM 1463 C CA . GLY A 1 194 ? 16.812 1.920 -20.055 1.00 93.56 194 GLY A CA 1
ATOM 1464 C C . GLY A 1 194 ? 15.631 2.078 -21.007 1.00 93.56 194 GLY A C 1
ATOM 1465 O O . GLY A 1 194 ? 14.468 2.114 -20.599 1.00 93.56 194 GLY A O 1
ATOM 1466 N N . VAL A 1 195 ? 15.968 2.172 -22.292 1.00 94.50 195 VAL A N 1
ATOM 1467 C CA . VAL A 1 195 ? 15.035 2.337 -23.409 1.00 94.50 195 VAL A CA 1
ATOM 1468 C C . VAL A 1 195 ? 14.985 1.041 -24.207 1.00 94.50 195 VAL A C 1
ATOM 1470 O O . VAL A 1 195 ? 16.028 0.517 -24.594 1.00 94.50 195 VAL A O 1
ATOM 1473 N N . PHE A 1 196 ? 13.780 0.541 -24.462 1.00 94.38 196 PHE A N 1
ATOM 1474 C CA . PHE A 1 196 ? 13.546 -0.744 -25.120 1.00 94.38 196 PHE A CA 1
ATOM 1475 C C . PHE A 1 196 ? 12.450 -0.621 -26.182 1.00 94.38 196 PHE A C 1
ATOM 1477 O O . PHE A 1 196 ? 11.595 0.264 -26.079 1.00 94.38 196 PHE A O 1
ATOM 1484 N N . PRO A 1 197 ? 12.411 -1.513 -27.186 1.00 94.19 197 PRO A N 1
ATOM 1485 C CA . PRO A 1 197 ? 11.264 -1.637 -28.073 1.00 94.19 197 PRO A CA 1
ATOM 1486 C C . PRO A 1 197 ? 9.968 -1.808 -27.278 1.00 94.19 197 PRO A C 1
ATOM 1488 O O . PRO A 1 197 ? 9.927 -2.515 -26.271 1.00 94.19 197 PRO A O 1
ATOM 1491 N N . ARG A 1 198 ? 8.876 -1.208 -27.755 1.00 90.44 198 ARG A N 1
ATOM 1492 C CA . ARG A 1 198 ? 7.590 -1.162 -27.037 1.00 90.44 198 ARG A CA 1
ATOM 1493 C C . ARG A 1 198 ? 7.103 -2.516 -26.501 1.00 90.44 198 ARG A C 1
ATOM 1495 O O . ARG A 1 198 ? 6.612 -2.583 -25.376 1.00 90.44 198 ARG A O 1
ATOM 1502 N N . ALA A 1 199 ? 7.218 -3.580 -27.297 1.00 91.25 199 ALA A N 1
ATOM 1503 C CA . ALA A 1 199 ? 6.783 -4.920 -26.898 1.00 91.25 199 ALA A CA 1
ATOM 1504 C C . ALA A 1 199 ? 7.636 -5.493 -25.754 1.00 91.25 199 ALA A C 1
ATOM 1506 O O . ALA A 1 199 ? 7.103 -6.095 -24.824 1.00 91.25 199 ALA A O 1
ATOM 1507 N N . GLU A 1 200 ? 8.947 -5.266 -25.801 1.00 94.38 200 GLU A N 1
ATOM 1508 C CA . GLU A 1 200 ? 9.881 -5.703 -24.766 1.00 94.38 200 GLU A CA 1
ATOM 1509 C C . GLU A 1 200 ? 9.701 -4.883 -23.484 1.00 94.38 200 GLU A C 1
ATOM 1511 O O . GLU A 1 200 ? 9.613 -5.450 -22.397 1.00 94.38 200 GLU A O 1
ATOM 1516 N N . ALA A 1 201 ? 9.519 -3.563 -23.609 1.00 93.69 201 ALA A N 1
ATOM 1517 C CA . ALA A 1 201 ? 9.253 -2.693 -22.471 1.00 93.69 201 ALA A CA 1
ATOM 1518 C C . ALA A 1 201 ? 7.977 -3.102 -21.709 1.00 93.69 201 ALA A C 1
ATOM 1520 O O . ALA A 1 201 ? 7.966 -3.165 -20.478 1.00 93.69 201 ALA A O 1
ATOM 1521 N N . ALA A 1 202 ? 6.914 -3.436 -22.450 1.00 91.25 202 ALA A N 1
ATOM 1522 C CA . ALA A 1 202 ? 5.673 -3.960 -21.888 1.00 91.25 202 ALA A CA 1
ATOM 1523 C C . ALA A 1 202 ? 5.894 -5.290 -21.147 1.00 91.25 202 ALA A C 1
ATOM 1525 O O . ALA A 1 202 ? 5.434 -5.439 -20.016 1.00 91.25 202 ALA A O 1
ATOM 1526 N N . ALA A 1 203 ? 6.648 -6.223 -21.738 1.00 93.56 203 ALA A N 1
ATOM 1527 C CA . ALA A 1 203 ? 6.958 -7.505 -21.109 1.00 93.56 203 ALA A CA 1
ATOM 1528 C C . ALA A 1 203 ? 7.796 -7.348 -19.825 1.00 93.56 203 ALA A C 1
ATOM 1530 O O . ALA A 1 203 ? 7.546 -8.038 -18.833 1.00 93.56 203 ALA A O 1
ATOM 1531 N N . PHE A 1 204 ? 8.765 -6.425 -19.806 1.00 95.69 204 PHE A N 1
ATOM 1532 C CA . PHE A 1 204 ? 9.541 -6.127 -18.602 1.00 95.69 204 PHE A CA 1
ATOM 1533 C C . PHE A 1 204 ? 8.689 -5.515 -17.500 1.00 95.69 204 PHE A C 1
ATOM 1535 O O . PHE A 1 204 ? 8.769 -5.997 -16.370 1.00 95.69 204 PHE A O 1
ATOM 1542 N N . ARG A 1 205 ? 7.833 -4.531 -17.807 1.00 93.44 205 ARG A N 1
ATOM 1543 C CA . ARG A 1 205 ? 6.872 -3.994 -16.830 1.00 93.44 205 ARG A CA 1
ATOM 1544 C C . ARG A 1 205 ? 6.021 -5.114 -16.237 1.00 93.44 205 ARG A C 1
ATOM 1546 O O . ARG A 1 205 ? 5.949 -5.226 -15.017 1.00 93.44 205 ARG A O 1
ATOM 1553 N N . ASP A 1 206 ? 5.424 -5.965 -17.070 1.00 92.94 206 ASP A N 1
ATOM 1554 C CA . ASP A 1 206 ? 4.541 -7.038 -16.597 1.00 92.94 206 ASP A CA 1
ATOM 1555 C C . ASP A 1 206 ? 5.292 -8.009 -15.665 1.00 92.94 206 ASP A C 1
ATOM 1557 O O . ASP A 1 206 ? 4.752 -8.479 -14.657 1.00 92.94 206 ASP A O 1
ATOM 1561 N N . ARG A 1 207 ? 6.576 -8.264 -15.947 1.00 95.94 207 ARG A N 1
ATOM 1562 C CA . ARG A 1 207 ? 7.452 -9.085 -15.102 1.00 95.94 207 ARG A CA 1
ATOM 1563 C C . ARG A 1 207 ? 7.829 -8.390 -13.790 1.00 95.94 207 ARG A C 1
ATOM 1565 O O . ARG A 1 207 ? 7.789 -9.046 -12.750 1.00 95.94 207 ARG A O 1
ATOM 1572 N N . ILE A 1 208 ? 8.160 -7.095 -13.813 1.00 95.12 208 ILE A N 1
ATOM 1573 C CA . ILE A 1 208 ? 8.416 -6.282 -12.608 1.00 95.12 208 ILE A CA 1
ATOM 1574 C C . ILE A 1 208 ? 7.182 -6.307 -11.709 1.00 95.12 208 ILE A C 1
ATOM 1576 O O . ILE A 1 208 ? 7.285 -6.679 -10.541 1.00 95.12 208 ILE A O 1
ATOM 1580 N N . GLN A 1 209 ? 6.016 -6.008 -12.280 1.00 91.75 209 GLN A N 1
ATOM 1581 C CA . GLN A 1 209 ? 4.738 -5.984 -11.580 1.00 91.75 209 GLN A CA 1
ATOM 1582 C C . GLN A 1 209 ? 4.419 -7.346 -10.955 1.00 91.75 209 GLN A C 1
ATOM 1584 O O . GLN A 1 209 ? 4.071 -7.436 -9.779 1.00 91.75 209 GLN A O 1
ATOM 1589 N N . SER A 1 210 ? 4.618 -8.430 -11.707 1.00 93.25 210 SER A N 1
ATOM 1590 C CA . SER A 1 210 ? 4.414 -9.792 -11.203 1.00 93.25 210 SER A CA 1
ATOM 1591 C C . SER A 1 210 ? 5.335 -10.121 -10.021 1.00 93.25 210 SER A C 1
ATOM 1593 O O . SER A 1 210 ? 4.892 -10.714 -9.037 1.00 93.25 210 SER A O 1
ATOM 1595 N N . LEU A 1 211 ? 6.612 -9.720 -10.079 1.00 95.56 211 LEU A N 1
ATOM 1596 C CA . LEU A 1 211 ? 7.569 -9.924 -8.985 1.00 95.56 211 LEU A CA 1
ATOM 1597 C C . LEU A 1 211 ? 7.224 -9.080 -7.751 1.00 95.56 211 LEU A C 1
ATOM 1599 O O . LEU A 1 211 ? 7.347 -9.581 -6.629 1.00 95.56 211 LEU A O 1
ATOM 1603 N N . ALA A 1 212 ? 6.803 -7.831 -7.958 1.00 93.56 212 ALA A N 1
ATOM 1604 C CA . ALA A 1 212 ? 6.403 -6.895 -6.913 1.00 93.56 212 ALA A CA 1
ATOM 1605 C C . ALA A 1 212 ? 5.170 -7.406 -6.154 1.00 93.56 212 ALA A C 1
ATOM 1607 O O . ALA A 1 212 ? 5.205 -7.530 -4.928 1.00 93.56 212 ALA A O 1
ATOM 1608 N N . VAL A 1 213 ? 4.131 -7.836 -6.882 1.00 91.69 213 VAL A N 1
ATOM 1609 C CA . VAL A 1 213 ? 2.924 -8.461 -6.315 1.00 91.69 213 VAL A CA 1
ATOM 1610 C C . VAL A 1 213 ? 3.273 -9.741 -5.553 1.00 91.69 213 VAL A C 1
ATOM 1612 O O . VAL A 1 213 ? 2.849 -9.910 -4.409 1.00 91.69 213 VAL A O 1
ATOM 1615 N N . ALA A 1 214 ? 4.085 -10.628 -6.142 1.00 93.38 214 ALA A N 1
ATOM 1616 C CA . ALA A 1 214 ? 4.457 -11.899 -5.516 1.00 93.38 214 ALA A CA 1
ATOM 1617 C C . ALA A 1 214 ? 5.193 -11.715 -4.178 1.00 93.38 214 ALA A C 1
ATOM 1619 O O . ALA A 1 214 ? 5.008 -12.512 -3.257 1.00 93.38 214 ALA A O 1
ATOM 1620 N N . ARG A 1 215 ? 6.003 -10.656 -4.052 1.00 92.69 215 ARG A N 1
ATOM 1621 C CA . ARG A 1 215 ? 6.728 -10.315 -2.817 1.00 92.69 215 ARG A CA 1
ATOM 1622 C C . ARG A 1 215 ? 6.038 -9.265 -1.949 1.00 92.69 215 ARG A C 1
ATOM 1624 O O . ARG A 1 215 ? 6.543 -8.958 -0.877 1.00 92.69 215 ARG A O 1
ATOM 1631 N N . ARG A 1 216 ? 4.863 -8.778 -2.358 1.0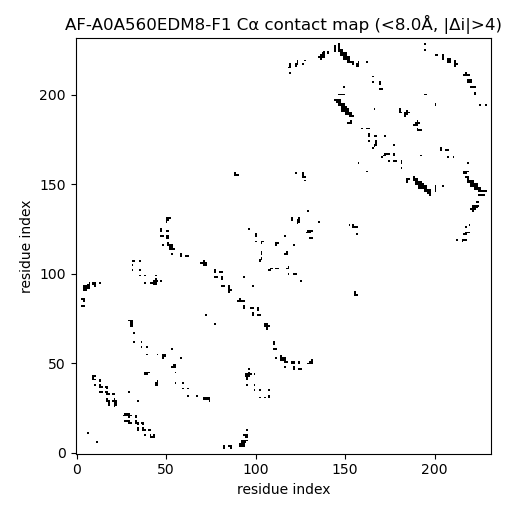0 91.69 216 ARG A N 1
ATOM 1632 C CA . ARG A 1 216 ? 4.060 -7.774 -1.641 1.00 91.69 216 ARG A CA 1
ATOM 1633 C C . ARG A 1 216 ? 4.799 -6.450 -1.396 1.00 91.69 216 ARG A C 1
ATOM 1635 O O . ARG A 1 216 ? 4.614 -5.833 -0.348 1.00 91.69 216 ARG A O 1
ATOM 1642 N N . HIS A 1 217 ? 5.592 -6.006 -2.366 1.00 93.25 217 HIS A N 1
ATOM 1643 C CA . HIS A 1 217 ? 6.207 -4.676 -2.371 1.00 93.25 217 HIS A CA 1
ATOM 1644 C C . HIS A 1 217 ? 5.506 -3.791 -3.402 1.00 93.25 217 HIS A C 1
ATOM 1646 O O . HIS A 1 217 ? 5.249 -4.282 -4.499 1.00 93.25 217 HIS A O 1
ATOM 1652 N N . PRO A 1 218 ? 5.218 -2.511 -3.114 1.00 93.88 218 PRO A N 1
ATOM 1653 C CA . PRO A 1 218 ? 4.515 -1.627 -4.043 1.00 93.88 218 PRO A CA 1
ATOM 1654 C C . PRO A 1 218 ? 5.425 -1.067 -5.146 1.00 93.88 218 PRO A C 1
ATOM 1656 O O . PRO A 1 218 ? 5.110 -0.025 -5.715 1.00 93.88 218 PRO A O 1
ATOM 1659 N N . LEU A 1 219 ? 6.544 -1.733 -5.452 1.00 94.56 219 LEU A N 1
ATOM 1660 C CA . LEU A 1 219 ? 7.448 -1.329 -6.521 1.00 94.56 219 LEU A CA 1
ATOM 1661 C C . LEU A 1 219 ? 6.669 -1.191 -7.825 1.00 94.56 219 LEU A C 1
ATOM 1663 O O . LEU A 1 219 ? 6.052 -2.153 -8.285 1.00 94.56 219 LEU A O 1
ATOM 1667 N N . HIS A 1 220 ? 6.749 -0.009 -8.424 1.00 92.19 220 HIS A N 1
ATOM 1668 C CA . HIS A 1 220 ? 6.021 0.321 -9.640 1.00 92.19 220 HIS A CA 1
ATOM 1669 C C . HIS A 1 220 ? 6.956 0.928 -10.677 1.00 92.19 220 HIS A C 1
ATOM 1671 O O . HIS A 1 220 ? 7.958 1.570 -10.343 1.00 92.19 220 HIS A O 1
ATOM 1677 N N . CYS A 1 221 ? 6.624 0.736 -11.949 1.00 92.81 221 CYS A N 1
ATOM 1678 C CA . CYS A 1 221 ? 7.330 1.377 -13.050 1.00 92.81 221 CYS A CA 1
ATOM 1679 C C . CYS A 1 221 ? 6.343 1.996 -14.031 1.00 92.81 221 CYS A C 1
ATOM 1681 O O . CYS A 1 221 ? 5.228 1.508 -14.201 1.00 92.81 221 C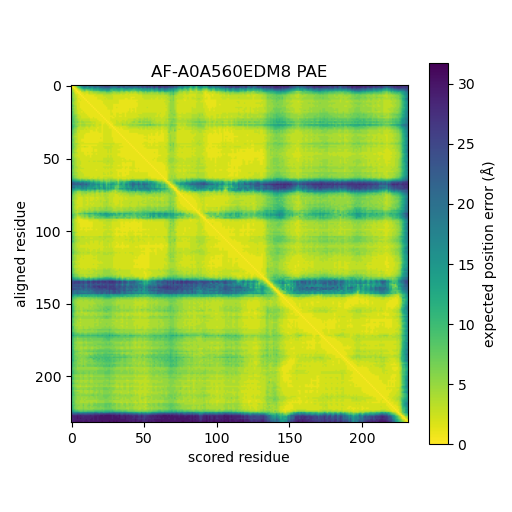YS A O 1
ATOM 1683 N N . ILE A 1 222 ? 6.781 3.067 -14.681 1.00 91.62 222 ILE A N 1
ATOM 1684 C CA . ILE A 1 222 ? 6.042 3.718 -15.759 1.00 91.62 222 ILE A CA 1
ATOM 1685 C C . ILE A 1 222 ? 6.809 3.565 -17.063 1.00 91.62 222 ILE A C 1
ATOM 1687 O O . ILE A 1 222 ? 8.044 3.542 -17.078 1.00 91.62 222 ILE A O 1
ATOM 1691 N N . LEU A 1 223 ? 6.060 3.467 -18.157 1.00 92.00 223 LEU A N 1
ATOM 1692 C CA . LEU A 1 223 ? 6.608 3.503 -19.503 1.00 92.00 223 LEU A CA 1
ATOM 1693 C C . LEU A 1 223 ? 6.459 4.914 -20.067 1.00 92.00 223 LEU A C 1
ATOM 1695 O O . LEU A 1 223 ? 5.337 5.412 -20.199 1.00 92.00 223 LEU A O 1
ATOM 1699 N N . LEU A 1 224 ? 7.588 5.537 -20.398 1.00 90.62 224 LEU A N 1
ATOM 1700 C CA . LEU A 1 224 ? 7.640 6.857 -21.019 1.00 90.62 224 LEU A CA 1
ATOM 1701 C C . LEU A 1 224 ? 7.981 6.732 -22.505 1.00 90.62 224 LEU A C 1
ATOM 1703 O O . LEU A 1 224 ? 8.789 5.876 -22.870 1.00 90.62 224 LEU A O 1
ATOM 1707 N N . PRO A 1 225 ? 7.428 7.588 -23.375 1.00 88.62 225 PRO A N 1
ATOM 1708 C CA . PRO A 1 225 ? 7.867 7.674 -24.762 1.00 88.62 225 PRO A CA 1
ATOM 1709 C C . PRO A 1 225 ? 9.332 8.089 -24.794 1.00 88.62 225 PRO A C 1
ATOM 1711 O O . PRO A 1 225 ? 9.677 9.188 -24.357 1.00 88.62 225 PRO A O 1
ATOM 1714 N N . ALA A 1 226 ? 10.198 7.227 -25.317 1.00 83.31 226 ALA A N 1
ATOM 1715 C CA . ALA A 1 226 ? 11.540 7.669 -25.642 1.00 83.31 226 ALA A CA 1
ATOM 1716 C C . ALA A 1 226 ? 11.437 8.546 -26.899 1.00 83.31 226 ALA A C 1
ATOM 1718 O O . ALA A 1 226 ? 10.791 8.157 -27.876 1.00 83.31 226 ALA A O 1
ATOM 1719 N N . GLY A 1 227 ? 12.062 9.728 -26.889 1.00 68.38 227 GLY A N 1
ATOM 1720 C CA . GLY A 1 227 ? 12.368 10.411 -28.151 1.00 68.38 227 GLY A CA 1
ATOM 1721 C C . GLY A 1 227 ? 13.185 9.473 -29.045 1.00 68.38 227 GLY A C 1
ATOM 1722 O O . GLY A 1 227 ? 13.808 8.555 -28.510 1.00 68.38 227 GLY A O 1
ATOM 1723 N N . ASP A 1 228 ? 13.156 9.671 -30.370 1.00 53.09 228 ASP A N 1
ATOM 1724 C CA . ASP A 1 228 ? 13.869 8.816 -31.334 1.00 53.09 228 ASP A CA 1
ATOM 1725 C C . ASP A 1 228 ? 15.258 8.440 -30.790 1.00 53.09 228 ASP A C 1
ATOM 1727 O O . ASP A 1 228 ? 16.137 9.293 -30.642 1.00 53.09 228 ASP A O 1
ATOM 1731 N N . ALA A 1 229 ? 15.419 7.173 -30.393 1.00 45.84 229 ALA A N 1
ATOM 1732 C CA . ALA A 1 229 ? 16.670 6.684 -29.833 1.00 45.84 229 ALA A CA 1
ATOM 1733 C C . ALA A 1 229 ? 17.785 6.889 -30.876 1.00 45.84 229 ALA A C 1
ATOM 1735 O O . ALA A 1 229 ? 17.516 6.755 -32.075 1.00 45.84 229 ALA A O 1
ATOM 1736 N N . PRO A 1 230 ? 19.026 7.219 -30.470 1.00 39.09 230 PRO A N 1
ATOM 1737 C CA . PRO A 1 230 ? 20.116 7.351 -31.426 1.00 39.09 230 PRO A CA 1
ATOM 1738 C C . PRO A 1 230 ? 20.259 6.042 -32.210 1.00 39.09 230 PRO A C 1
ATOM 1740 O O . PRO A 1 230 ? 20.237 4.959 -31.622 1.00 39.09 230 PRO A O 1
ATOM 1743 N N . ALA A 1 231 ? 20.350 6.159 -33.538 1.00 38.62 231 ALA A N 1
ATOM 1744 C CA . ALA A 1 231 ? 20.568 5.029 -34.430 1.00 38.62 231 ALA A CA 1
ATOM 1745 C C . ALA A 1 231 ? 21.783 4.215 -33.954 1.00 38.62 231 ALA A C 1
ATOM 1747 O O . ALA A 1 231 ? 22.817 4.797 -33.619 1.00 38.62 231 ALA A O 1
ATOM 1748 N N . ALA A 1 232 ? 21.592 2.895 -33.885 1.00 41.62 232 ALA A N 1
ATOM 1749 C CA . ALA A 1 232 ? 22.600 1.907 -33.508 1.00 41.62 232 ALA A CA 1
ATOM 1750 C C . ALA A 1 232 ? 23.896 2.024 -34.326 1.00 41.62 232 ALA A C 1
ATOM 1752 O O . ALA A 1 232 ? 23.811 2.392 -35.523 1.00 41.62 232 ALA A O 1
#

Foldseek 3Di:
DDDQFAADPLLVQLLVQLCVVCVVVVHNHGFLLSSLLSLCPRPQRVLLLVLLVHDSVVLNVVSVVVPPPDPWDHVVVLVVVLSVLCVQFPHRYRYSLSSLLSSCVIPNVVSSCVSVGHSLQSQLCQFPVHGPPDDAAEDDDPPPAQKWWKKKFDGRFDDLVLQLVLLCPLVVDDSVVSNVQSVVCVVVRMGTSDMDGPVSSVVSQVVSVVSCVVVSHSIHIHIYRDDPDPDD

Mean predicted aligned error: 6.01 Å

Sequence (232 aa):
MTLLPPCSETFKRSLQRATSAARTKGRAHPGPQDLLIALIEDEDAAPVMQACGIDLTRLRRDIEATGASEPTTGLGHLLQSAFNEAQLSERTVVTGADMLVELFADPAGRFLSAQGATRYDALVYLSHGIAKGAAPDIEADHGKASHLEIVLLNDPYTPSEFVTFVLEHVFGMDRERAIAIVFATHARKRGSCGVFPRAEAAAFRDRIQSLAVARRHPLHCILLPAGDAPAA

Radius of gyration: 20.48 Å; Cα contacts (8 Å, |Δi|>4): 368; chains: 1; bounding box: 49×28×64 Å

InterPro domains:
  IPR003769 Adaptor protein ClpS, core [PF02617] (147-221)
  IPR004176 Clp, repeat (R) N-terminal domain [PF02861] (8-113)
  IPR004176 Clp, repeat (R) N-terminal domain [PS51903] (4-133)
  IPR014719 Ribosomal protein bL12, C-terminal/adaptor protein ClpS-like [G3DSA:3.30.1390.10] (131-228)
  IPR014719 Ribosomal protein bL12, C-terminal/adaptor protein ClpS-like [SSF54736] (148-224)
  IPR022935 ATP-dependent Clp protease adaptor protein ClpS [MF_00302] (134-221)
  IPR036628 Clp, N-terminal domain superfamily [G3DSA:1.10.1780.10] (7-130)
  IPR036628 Clp, N-terminal domain superfamily [SSF81923] (8-130)

Secondary structure (DSSP, 8-state):
-PPPPPBPHHHHHHHHHHHHHHHHTT-SS--HHHHHHHHTT-TTHHHHHHHTT--HHHHHHHHHHH-S-S-PPPHHHHHHHHHHHHHHTT--SB-HHHHHHHHTTSGGGHHHHTTT--HHHHHHHHHH---TT---SB-S--S--SEEEEEEEP-SSS-HHHHHHHHHHHH---HHHHHHHHHHHHHHSEEEEEEEEHHHHHHHHHHHHHHHHHHT----EEEEEPPSPPP-

pLDDT: mean 89.21, std 11.9, range [38.62, 98.44]